Protein AF-0000000083525763 (afdb_homodimer)

Radius of gyration: 19.63 Å; Cα contacts (8 Å, |Δi|>4): 348; chains: 2; bounding box: 36×54×40 Å

InterPro domains:
  IPR002110 Ankyrin repeat [PF12796] (6-81)
  IPR002110 Ankyrin repeat [PR01415] (16-31)
  IPR002110 Ankyrin repeat [PR01415] (67-81)
  IPR002110 Ankyrin repeat [PS50088] (15-47)
  IPR002110 Ankyrin repeat [PS50088] (51-83)
  IPR002110 Ankyrin repeat [SM00248] (15-44)
  IPR002110 Ankyrin repeat [SM00248] (51-80)
  IPR036770 Ankyrin repeat-containing domain superfamily [G3DSA:1.25.40.20] (3-123)
  IPR036770 Ankyrin repeat-containing domain superfamily [SSF48403] (5-91)
  IPR052311 MMS22L-TONSL complex component [PTHR46358] (5-121)

Foldseek 3Di:
DPPLPPDPCPPPPQVQDDPLLVCLLVLVQVVNVVVVVVPDDQQDLGDPRSQRQGSLLNNLLNLNLSNNVVSVVSPYDQCDAGNVRDGSLNSNVVNCVVCVVPDDPVSVVSSVVSNVSSVVRNVVD/DPPLPPDPCPPPPQVQDDPLLVCLLVLVQVSNVVVVVVPDDQQDLGDPRSQRQGSLLNNLLNLNLSNNVVSVVSPYDQCDAGNVRDGSLNSNVVNCVVCVVPDDPVSVVSSVVSNVSSVVRNVVD

Organism: Scyliorhinus torazame (NCBI:txid75743)

Sequence (250 aa):
FPLCQGHPLNPRDYCGWTPLHEACNHGHLEIVRLLLDHQVNVNDPGGPHCEGITPLHDALTCGNFDVAELLIQKGASVAVRNAKGQTPLDSLYQWRENYFKHLDQDTRQQCKHVERLLKSSSNRGFPLCQGHPLNPRDYCGWTPLHEACNHGHLEIVRLLLDHQVNVNDPGGPHCEGITPLHDALTCGNFDVAELLIQKGASVAVRNAKGQT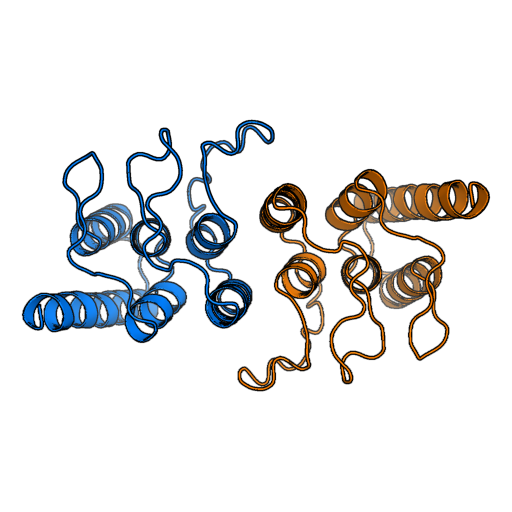PLDSLYQWRENYFKHLDQDTRQQCKHVERLLKSSSNRG

pLDDT: mean 86.63, std 19.21, range [26.61, 98.62]

Secondary structure (DSSP, 8-state):
----------TT---S--HHHHHHHTT-HHHHHHHHHTT--TT---SGGGTT--HHHHHHHTT-HHHHHHHHHTT--SS---TTS--HHHHHHHHHHHHGGG--HHHHHHHHHHHHHHHHHHTT-/----------TT---S--HHHHHHHHT-HHHHHHHHHTT--TT---SGGGTT--HHHHHHHTT-HHHHHHHHHTT--SS---TTS--HHHHHHHHHHHHGGG--HHHHHHHHHHHHHHHHHHTT-

Solvent-accessible surface area (backbone atoms only — not comparable to full-atom values): 13497 Å² total; per-residue (Å²): 126,86,75,50,79,63,67,83,69,55,80,85,58,60,48,34,65,45,45,57,37,51,25,23,39,71,46,36,51,68,42,40,52,43,42,54,75,68,69,54,71,61,64,42,29,47,29,91,73,39,50,40,42,24,26,52,34,32,4,26,54,46,64,20,56,71,38,35,51,50,41,48,74,72,63,36,71,49,71,54,55,24,73,86,66,43,28,35,60,52,29,36,50,53,38,45,68,74,41,58,92,73,58,50,69,68,57,50,51,49,51,50,51,52,51,50,52,44,58,56,53,49,65,71,103,127,85,75,49,79,63,68,82,69,57,78,84,59,59,48,34,66,45,45,59,35,52,26,24,42,70,45,38,50,69,44,41,52,43,44,55,74,65,69,54,72,61,64,42,28,48,28,92,72,38,50,39,44,26,28,51,34,33,4,27,54,46,64,20,55,70,39,34,51,51,41,48,75,73,63,37,70,48,69,54,55,24,72,86,65,44,29,35,61,50,30,36,50,54,37,45,68,75,42,58,92,72,56,49,70,68,57,49,51,49,50,51,52,52,51,50,53,45,57,57,54,47,65,71,104

Nearest PDB structures (foldseek):
  5ja4-assembly1_D-2  TM=8.765E-01  e=3.796E-10  Homo sapiens
  5ma8-assembly1_A  TM=9.520E-01  e=7.923E-06  synthetic construct
  5ma5-assembly1_A  TM=8.540E-01  e=2.186E-05  synthetic construct
  6z4s-assembly1_AAA  TM=8.184E-01  e=4.680E-05  Rattus norvegicus
  6by9-assembly1_A  TM=8.684E-01  e=1.358E-04  Homo sapiens

Structure (mmCIF, N/CA/C/O backbone):
data_AF-0000000083525763-model_v1
#
loop_
_entity.id
_entity.type
_entity.pdbx_description
1 polymer 'Uncharacterized protein'
#
loop_
_atom_site.group_PDB
_atom_site.id
_atom_site.type_symbol
_atom_site.label_atom_id
_atom_site.label_alt_id
_atom_site.label_comp_id
_atom_site.label_asym_id
_atom_site.label_entity_id
_atom_site.label_seq_id
_atom_site.pdbx_PDB_ins_code
_atom_site.Cartn_x
_atom_site.Cartn_y
_atom_site.Cartn_z
_atom_site.occupancy
_atom_site.B_iso_or_equiv
_atom_site.auth_seq_id
_atom_site.auth_comp_id
_atom_site.auth_asym_id
_atom_site.auth_atom_id
_atom_site.pdbx_PDB_model_num
ATOM 1 N N . PHE A 1 1 ? -17.078 5.246 2.148 1 26.61 1 PHE A N 1
ATOM 2 C CA . PHE A 1 1 ? -15.734 5.797 2.303 1 26.61 1 PHE A CA 1
ATOM 3 C C . PHE A 1 1 ? -15.461 6.863 1.25 1 26.61 1 PHE A C 1
ATOM 5 O O . PHE A 1 1 ? -15.75 6.664 0.067 1 26.61 1 PHE A O 1
ATOM 12 N N . PRO A 1 2 ? -15.594 8.133 1.593 1 32.16 2 PRO A N 1
ATOM 13 C CA . PRO A 1 2 ? -15.406 9.156 0.566 1 32.16 2 PRO A CA 1
ATOM 14 C C . PRO A 1 2 ? -14.125 8.945 -0.248 1 32.16 2 PRO A C 1
ATOM 16 O O . PRO A 1 2 ? -13.148 8.398 0.266 1 32.16 2 PRO A O 1
ATOM 19 N N . LEU A 1 3 ? -14.266 8.844 -1.574 1 32.47 3 LEU A N 1
ATOM 20 C CA . LEU A 1 3 ? -13.32 8.602 -2.658 1 32.47 3 LEU A CA 1
ATOM 21 C C . LEU A 1 3 ? -12.172 9.602 -2.615 1 32.47 3 LEU A C 1
ATOM 23 O O . LEU A 1 3 ? -12.398 10.812 -2.568 1 32.47 3 LEU A O 1
ATOM 27 N N . CYS A 1 4 ? -11.297 9.422 -1.729 1 41.38 4 CYS A N 1
ATOM 28 C CA . CYS A 1 4 ? -10.094 10.227 -1.927 1 41.38 4 CYS A CA 1
ATOM 29 C C . CYS A 1 4 ? -9.828 10.445 -3.41 1 41.38 4 CYS A C 1
ATOM 31 O O . CYS A 1 4 ? -9.961 9.523 -4.215 1 41.38 4 CYS A O 1
ATOM 33 N N . GLN A 1 5 ? -10.312 11.5 -3.936 1 37.75 5 GLN A N 1
ATOM 34 C CA . GLN A 1 5 ? -10.016 11.773 -5.34 1 37.75 5 GLN A CA 1
ATOM 35 C C . GLN A 1 5 ? -8.594 11.344 -5.691 1 37.75 5 GLN A C 1
ATOM 37 O O . GLN A 1 5 ? -7.625 11.875 -5.148 1 37.75 5 GLN A O 1
ATOM 42 N N . GLY A 1 6 ? -8.539 10.188 -5.922 1 36.75 6 GLY A N 1
ATOM 43 C CA . GLY A 1 6 ? -7.285 9.625 -6.398 1 36.75 6 GLY A CA 1
ATOM 44 C C . GLY A 1 6 ? -6.699 10.391 -7.57 1 36.75 6 GLY A C 1
ATOM 45 O O . GLY A 1 6 ? -7.422 11.078 -8.297 1 36.75 6 GLY A O 1
ATOM 46 N N . HIS A 1 7 ? -5.668 11.031 -7.355 1 39.22 7 HIS A N 1
ATOM 47 C CA . HIS A 1 7 ? -4.961 11.656 -8.469 1 39.22 7 HIS A CA 1
ATOM 48 C C . HIS A 1 7 ? -4.973 10.758 -9.703 1 39.22 7 HIS A C 1
ATOM 50 O O . HIS A 1 7 ? -4.949 9.531 -9.578 1 39.22 7 HIS A O 1
ATOM 56 N N . PRO A 1 8 ? -5.562 11.312 -10.742 1 38 8 PRO A N 1
ATOM 57 C CA . PRO A 1 8 ? -5.543 10.539 -11.984 1 38 8 PRO A CA 1
ATOM 58 C C . PRO A 1 8 ? -4.211 9.836 -12.219 1 38 8 PRO A C 1
ATOM 60 O O . PRO A 1 8 ? -3.15 10.461 -12.102 1 38 8 PRO A O 1
ATOM 63 N N . LEU A 1 9 ? -4.195 8.641 -11.734 1 39.97 9 LEU A N 1
ATOM 64 C CA . LEU A 1 9 ? -3.029 7.793 -11.977 1 39.97 9 LEU A CA 1
ATOM 65 C C . LEU A 1 9 ? -2.732 7.691 -13.469 1 39.97 9 LEU A C 1
ATOM 67 O O . LEU A 1 9 ? -3.451 7.012 -14.203 1 39.97 9 LEU A O 1
ATOM 71 N N . ASN A 1 10 ? -2.619 8.633 -14.164 1 38.38 10 ASN A N 1
ATOM 72 C CA . ASN A 1 10 ? -1.93 8.164 -15.359 1 38.38 10 ASN A CA 1
ATOM 73 C C . ASN A 1 10 ? -0.743 7.27 -15.016 1 38.38 10 ASN A C 1
ATOM 75 O O . ASN A 1 10 ? 0.176 7.695 -14.312 1 38.38 10 ASN A O 1
ATOM 79 N N . PRO A 1 11 ? -0.796 5.922 -15.062 1 41.66 11 PRO A N 1
ATOM 80 C CA . PRO A 1 11 ? 0.199 4.926 -14.656 1 41.66 11 PRO A CA 1
ATOM 81 C C 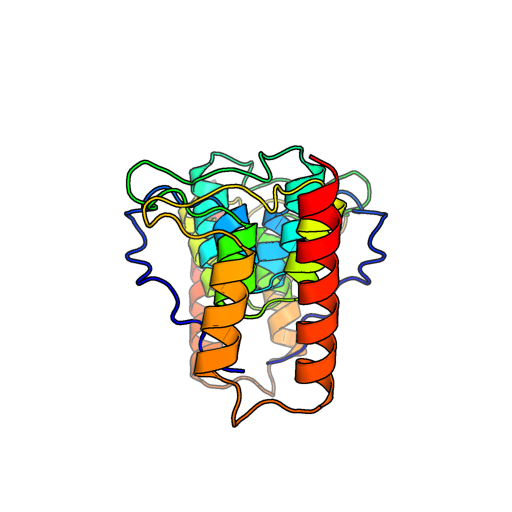. PRO A 1 11 ? 1.633 5.422 -14.828 1 41.66 11 PRO A C 1
ATOM 83 O O . PRO A 1 11 ? 2.51 5.082 -14.031 1 41.66 11 PRO A O 1
ATOM 86 N N . ARG A 1 12 ? 1.981 5.816 -16.031 1 43.97 12 ARG A N 1
ATOM 87 C CA . ARG A 1 12 ? 3.369 6.051 -16.406 1 43.97 12 ARG A CA 1
ATOM 88 C C . ARG A 1 12 ? 3.98 7.184 -15.594 1 43.97 12 ARG A C 1
ATOM 90 O O . ARG A 1 12 ? 5.199 7.246 -15.43 1 43.97 12 ARG A O 1
ATOM 97 N N . ASP A 1 13 ? 3.207 8.195 -15.453 1 48.34 13 ASP A N 1
ATOM 98 C CA . ASP A 1 13 ? 3.895 9.383 -14.961 1 48.34 13 ASP A CA 1
ATOM 99 C C . ASP A 1 13 ? 3.898 9.422 -13.438 1 48.34 13 ASP A C 1
ATOM 101 O O . ASP A 1 13 ? 2.889 9.766 -12.812 1 48.34 13 ASP A O 1
ATOM 105 N N . TYR A 1 14 ? 4.473 8.438 -12.922 1 53.94 14 TYR A N 1
ATOM 106 C CA . TYR A 1 14 ? 4.672 8.648 -11.492 1 53.94 14 TYR A CA 1
ATOM 107 C C . TYR A 1 14 ? 5.219 10.047 -11.227 1 53.94 14 TYR A C 1
ATOM 109 O O . TYR A 1 14 ? 6.266 10.422 -11.766 1 53.94 14 TYR A O 1
ATOM 117 N N . CYS A 1 15 ? 4.344 10.984 -11.414 1 60.94 15 CYS A N 1
ATOM 118 C CA . CYS A 1 15 ? 4.609 12.398 -11.195 1 60.94 15 CYS A CA 1
ATOM 119 C C . CYS A 1 15 ? 5.613 12.602 -10.062 1 60.94 15 CYS A C 1
ATOM 121 O O . CYS A 1 15 ? 5.77 13.719 -9.562 1 60.94 15 CYS A O 1
ATOM 123 N N . GLY A 1 16 ? 6.363 11.547 -9.734 1 80.19 16 GLY A N 1
ATOM 124 C CA . GLY A 1 16 ? 7.355 11.719 -8.688 1 80.19 16 GLY A CA 1
ATOM 125 C C . GLY A 1 16 ? 6.855 11.312 -7.312 1 80.19 16 GLY A C 1
ATOM 126 O O . GLY A 1 16 ? 7.496 11.594 -6.301 1 80.19 16 GLY A O 1
ATOM 127 N N . TRP A 1 17 ? 5.688 10.594 -7.32 1 87.56 17 TRP A N 1
ATOM 128 C CA . TRP A 1 17 ? 5.176 10.125 -6.039 1 87.56 17 TRP A CA 1
ATOM 129 C C . TRP A 1 17 ? 5.875 8.836 -5.609 1 87.56 17 TRP A C 1
ATOM 131 O O . TRP A 1 17 ? 6.168 7.973 -6.445 1 87.56 17 TRP A O 1
ATOM 141 N N . THR A 1 18 ? 6.078 8.742 -4.375 1 91.69 18 THR A N 1
ATOM 142 C CA . THR A 1 18 ? 6.703 7.555 -3.812 1 91.69 18 THR A CA 1
ATOM 143 C C . THR A 1 18 ? 5.648 6.57 -3.312 1 91.69 18 THR A C 1
ATOM 145 O O . THR A 1 18 ? 4.484 6.938 -3.145 1 91.69 18 THR A O 1
ATOM 148 N N . PRO A 1 19 ? 6.02 5.301 -3.082 1 92.62 19 PRO A N 1
ATOM 149 C CA . PRO A 1 19 ? 5.098 4.352 -2.457 1 92.62 19 PRO A CA 1
ATOM 150 C C . PRO A 1 19 ? 4.523 4.863 -1.138 1 92.62 19 PRO A C 1
ATOM 152 O O . PRO A 1 19 ? 3.348 4.641 -0.845 1 92.62 19 PRO A O 1
ATOM 155 N N . LEU A 1 20 ? 5.375 5.633 -0.424 1 94.81 20 LEU A N 1
ATOM 156 C CA . LEU A 1 20 ? 4.891 6.176 0.839 1 94.81 20 LEU A CA 1
ATOM 157 C C . LEU A 1 20 ? 3.768 7.18 0.604 1 94.81 20 LEU A C 1
ATOM 159 O O . LEU A 1 20 ? 2.742 7.145 1.288 1 94.81 20 LEU A O 1
ATOM 163 N N . HIS A 1 21 ? 3.953 8.031 -0.392 1 95.44 21 HIS A N 1
ATOM 164 C CA . HIS A 1 21 ? 2.893 8.977 -0.726 1 95.44 21 HIS A CA 1
ATOM 165 C C . HIS A 1 21 ? 1.59 8.25 -1.044 1 95.44 21 HIS A C 1
ATOM 167 O O . HIS A 1 21 ? 0.538 8.586 -0.493 1 95.44 21 HIS A O 1
ATOM 173 N N . GLU A 1 22 ? 1.651 7.277 -1.872 1 94.12 22 GLU A N 1
ATOM 174 C CA . GLU A 1 22 ? 0.467 6.539 -2.303 1 94.12 22 GLU A CA 1
ATOM 175 C C . GLU A 1 22 ? -0.185 5.809 -1.131 1 94.12 22 GLU A C 1
ATOM 177 O O . GLU A 1 22 ? -1.41 5.824 -0.988 1 94.12 22 GLU A O 1
ATOM 182 N N . ALA A 1 23 ? 0.585 5.16 -0.336 1 96.38 23 ALA A N 1
ATOM 183 C CA . ALA A 1 23 ? 0.064 4.445 0.828 1 96.38 23 ALA A CA 1
ATOM 184 C C . ALA A 1 23 ? -0.643 5.402 1.784 1 96.38 23 ALA A C 1
ATOM 186 O O . ALA A 1 23 ? -1.688 5.066 2.348 1 96.38 23 ALA A O 1
ATOM 187 N N . CYS A 1 24 ? -0.105 6.578 1.937 1 97.12 24 CYS A N 1
ATOM 188 C CA . CYS A 1 24 ? -0.706 7.578 2.812 1 97.12 24 CYS A CA 1
ATOM 189 C C . CYS A 1 24 ? -2.012 8.102 2.227 1 97.12 24 CYS A C 1
ATOM 191 O O . CYS A 1 24 ? -3.004 8.25 2.941 1 97.12 24 CYS A O 1
ATOM 193 N N . ASN A 1 25 ? -1.986 8.359 1.003 1 95.38 25 ASN A N 1
ATOM 194 C CA . ASN A 1 25 ? -3.148 8.898 0.302 1 95.38 25 ASN A CA 1
ATOM 195 C C . ASN A 1 25 ? -4.344 7.953 0.394 1 95.38 25 ASN A C 1
ATOM 197 O O . ASN A 1 25 ? -5.484 8.398 0.507 1 95.38 25 ASN A O 1
ATOM 201 N N . HIS A 1 26 ? -4.016 6.695 0.474 1 95.31 26 HIS A N 1
ATOM 202 C CA . HIS A 1 26 ? -5.094 5.715 0.443 1 95.31 26 HIS A CA 1
ATOM 203 C C . HIS A 1 26 ? -5.324 5.105 1.822 1 95.31 26 HIS A C 1
ATOM 205 O O . HIS A 1 26 ? -6.156 4.211 1.979 1 95.31 26 HIS A O 1
ATOM 211 N N . GLY A 1 27 ? -4.52 5.492 2.775 1 97 27 GLY A N 1
ATOM 212 C CA . GLY A 1 27 ? -4.754 5.078 4.148 1 97 27 GLY A CA 1
ATOM 213 C C . GLY A 1 27 ? -4.312 3.654 4.426 1 97 27 GLY A C 1
ATOM 214 O O . GLY A 1 27 ? -4.93 2.953 5.23 1 97 27 GLY A O 1
ATOM 215 N N . HIS A 1 28 ? -3.33 3.209 3.77 1 96.38 28 HIS A N 1
ATOM 216 C CA . HIS A 1 28 ? -2.824 1.858 3.99 1 96.38 28 HIS A CA 1
ATOM 217 C C . HIS A 1 28 ? -1.821 1.826 5.137 1 96.38 28 HIS A C 1
ATOM 219 O O . HIS A 1 28 ? -0.611 1.769 4.91 1 96.38 28 HIS A O 1
ATOM 225 N N . LEU A 1 29 ? -2.344 1.708 6.332 1 96.31 29 LEU A N 1
ATOM 226 C CA . LEU A 1 29 ? -1.575 1.925 7.551 1 96.31 29 LEU A CA 1
ATOM 227 C C . LEU A 1 29 ? -0.422 0.933 7.652 1 96.31 29 LEU A C 1
ATOM 229 O O . LEU A 1 29 ? 0.713 1.32 7.941 1 96.31 29 LEU A O 1
ATOM 233 N N . GLU A 1 30 ? -0.725 -0.254 7.359 1 93.56 30 GLU A N 1
ATOM 234 C CA . GLU A 1 30 ? 0.305 -1.275 7.531 1 93.56 30 GLU A CA 1
ATOM 235 C C . GLU A 1 30 ? 1.431 -1.099 6.516 1 93.56 30 GLU A C 1
ATOM 237 O O . GLU A 1 30 ? 2.6 -1.328 6.832 1 93.56 30 GLU A O 1
ATOM 242 N N . ILE A 1 31 ? 1.112 -0.733 5.32 1 94.62 31 ILE A N 1
ATOM 243 C CA . ILE A 1 31 ? 2.139 -0.484 4.312 1 94.62 31 ILE A CA 1
ATOM 244 C C . ILE A 1 31 ? 2.982 0.72 4.727 1 94.62 31 ILE A C 1
ATOM 246 O O . ILE A 1 31 ? 4.207 0.699 4.594 1 94.62 31 ILE A O 1
ATOM 250 N N . VAL A 1 32 ? 2.328 1.762 5.203 1 96.38 32 VAL A N 1
ATOM 251 C CA . VAL A 1 32 ? 3.043 2.938 5.688 1 96.38 32 VAL A CA 1
ATOM 252 C C . VAL A 1 32 ? 4.027 2.529 6.777 1 96.38 32 VAL A C 1
ATOM 254 O O . VAL A 1 32 ? 5.203 2.912 6.742 1 96.38 32 VAL A O 1
ATOM 257 N N . ARG A 1 33 ? 3.539 1.745 7.684 1 95.19 33 ARG A N 1
ATOM 258 C CA . ARG A 1 33 ? 4.383 1.282 8.781 1 95.19 33 ARG A CA 1
ATOM 259 C C . ARG A 1 33 ? 5.609 0.545 8.25 1 95.19 33 ARG A C 1
ATOM 261 O O . ARG A 1 33 ? 6.738 0.831 8.664 1 95.19 33 ARG A O 1
ATOM 268 N N . LEU A 1 34 ? 5.445 -0.306 7.332 1 91.75 34 LEU A N 1
ATOM 269 C CA . LEU A 1 34 ? 6.539 -1.105 6.793 1 91.75 34 LEU A CA 1
ATOM 270 C C . LEU A 1 34 ? 7.523 -0.229 6.023 1 91.75 34 LEU A C 1
ATOM 272 O O . LEU A 1 34 ? 8.734 -0.422 6.117 1 91.75 34 LEU A O 1
ATOM 276 N N . LEU A 1 35 ? 7.012 0.673 5.266 1 93.12 35 LEU A N 1
ATOM 277 C CA . LEU A 1 35 ? 7.883 1.576 4.52 1 93.12 35 LEU A CA 1
ATOM 278 C C . LEU A 1 35 ? 8.742 2.406 5.465 1 93.12 35 LEU A C 1
ATOM 280 O O . LEU A 1 35 ? 9.945 2.561 5.242 1 93.12 35 LEU A O 1
ATOM 284 N N . LEU A 1 36 ? 8.18 2.861 6.504 1 93 36 LEU A N 1
ATOM 285 C CA . LEU A 1 36 ? 8.906 3.697 7.449 1 93 36 LEU A CA 1
ATOM 286 C C . LEU A 1 36 ? 9.953 2.881 8.211 1 93 36 LEU A C 1
ATOM 288 O O . LEU A 1 36 ? 11 3.404 8.586 1 93 36 LEU A O 1
ATOM 292 N N . ASP A 1 37 ? 9.648 1.644 8.406 1 88.31 37 ASP A N 1
ATOM 293 C CA . ASP A 1 37 ? 10.602 0.757 9.055 1 88.31 37 ASP A CA 1
ATOM 294 C C . ASP A 1 37 ? 11.82 0.516 8.164 1 88.31 37 ASP A C 1
ATOM 296 O O . ASP A 1 37 ? 12.875 0.088 8.648 1 88.31 37 ASP A O 1
ATOM 300 N N . HIS A 1 38 ? 11.719 0.814 6.91 1 84.06 38 HIS A N 1
ATOM 301 C CA . HIS A 1 38 ? 12.828 0.651 5.98 1 84.06 38 HIS A CA 1
ATOM 302 C C . HIS A 1 38 ? 13.555 1.973 5.75 1 84.06 38 HIS A C 1
ATOM 304 O O . HIS A 1 38 ? 14.297 2.117 4.773 1 84.06 38 HIS A O 1
ATOM 310 N N . GLN A 1 39 ? 13.43 2.904 6.445 1 81.56 39 GLN A N 1
ATOM 311 C CA . GLN A 1 39 ? 14.148 4.168 6.555 1 81.56 39 GLN A CA 1
ATOM 312 C C . GLN A 1 39 ? 13.969 5.016 5.297 1 81.56 39 GLN A C 1
ATOM 314 O O . GLN A 1 39 ? 14.938 5.543 4.754 1 81.56 39 GLN A O 1
ATOM 319 N N . VAL A 1 40 ? 12.742 5.105 4.871 1 88.31 40 VAL A N 1
ATOM 320 C CA . VAL A 1 40 ? 12.445 6.047 3.795 1 88.31 40 VAL A CA 1
ATOM 321 C C . VAL A 1 40 ? 12.266 7.449 4.371 1 88.31 40 VAL A C 1
ATOM 323 O O . VAL A 1 40 ? 12.047 7.613 5.574 1 88.31 40 VAL A O 1
ATOM 326 N N . ASN A 1 41 ? 12.414 8.492 3.496 1 92.5 41 ASN A N 1
ATOM 327 C CA . ASN A 1 41 ? 12.234 9.883 3.91 1 92.5 41 ASN A CA 1
ATOM 328 C C . ASN A 1 41 ? 10.766 10.195 4.188 1 92.5 41 ASN A C 1
ATOM 330 O O . ASN A 1 41 ? 9.961 10.312 3.262 1 92.5 41 ASN A O 1
ATOM 334 N N . VAL A 1 42 ? 10.453 10.383 5.449 1 96.69 42 VAL A N 1
ATOM 335 C CA . VAL A 1 42 ? 9.078 10.602 5.895 1 96.69 42 VAL A CA 1
ATOM 336 C C . VAL A 1 42 ? 8.586 11.961 5.41 1 96.69 42 VAL A C 1
ATOM 338 O O . VAL A 1 42 ? 7.383 12.195 5.301 1 96.69 42 VAL A O 1
ATOM 341 N N . ASN A 1 43 ? 9.5 12.906 5.074 1 96.62 43 ASN A N 1
ATOM 342 C CA . ASN A 1 43 ? 9.141 14.258 4.66 1 96.62 43 ASN A CA 1
ATOM 343 C C . ASN A 1 43 ? 9.383 14.469 3.168 1 96.62 43 ASN A C 1
ATOM 345 O O . ASN A 1 43 ? 9.531 15.602 2.715 1 96.62 43 ASN A O 1
ATOM 349 N N . ASP A 1 44 ? 9.453 13.359 2.412 1 94.19 44 ASP A N 1
ATOM 350 C CA . ASP A 1 44 ? 9.711 13.461 0.979 1 94.19 44 ASP A CA 1
ATOM 351 C C . ASP A 1 44 ? 8.68 14.359 0.298 1 94.19 44 ASP A C 1
ATOM 353 O O . ASP A 1 44 ? 7.473 14.117 0.389 1 94.19 44 ASP A O 1
ATOM 357 N N . PRO A 1 45 ? 9.094 15.391 -0.383 1 93.31 45 PRO A N 1
ATOM 358 C CA . PRO A 1 45 ? 8.141 16.297 -1.021 1 93.31 45 PRO A CA 1
ATOM 359 C C . PRO A 1 45 ? 7.695 15.812 -2.4 1 93.31 45 PRO A C 1
ATOM 361 O O . PRO A 1 45 ? 6.965 16.516 -3.098 1 93.31 45 PRO A O 1
ATOM 364 N N . GLY A 1 46 ? 8.102 14.57 -2.717 1 88.12 46 GLY A N 1
ATOM 365 C CA . GLY A 1 46 ? 7.809 14.07 -4.051 1 88.12 46 GLY A CA 1
ATOM 366 C C . GLY A 1 46 ? 8.727 14.633 -5.117 1 88.12 46 GLY A C 1
ATOM 367 O O . GLY A 1 46 ? 9.75 15.25 -4.801 1 88.12 46 GLY A O 1
ATOM 368 N N . GLY A 1 47 ? 8.523 14.289 -6.336 1 84.5 47 GLY A N 1
ATOM 369 C CA . GLY A 1 47 ? 9.305 14.797 -7.457 1 84.5 47 GLY A CA 1
ATOM 370 C C . GLY A 1 47 ? 8.906 16.203 -7.871 1 84.5 47 GLY A C 1
ATOM 371 O O . GLY A 1 47 ? 8.07 16.828 -7.227 1 84.5 47 GLY A O 1
ATOM 372 N N . PRO A 1 48 ? 9.516 16.672 -8.844 1 80.81 48 PRO A N 1
ATOM 373 C CA . PRO A 1 48 ? 9.32 18.062 -9.273 1 80.81 48 PRO A CA 1
ATOM 374 C C . PRO A 1 48 ? 7.867 18.375 -9.609 1 80.81 48 PRO A C 1
ATOM 376 O O . PRO A 1 48 ? 7.418 19.516 -9.414 1 80.81 48 PRO A O 1
ATOM 379 N N . HIS A 1 49 ? 7.152 17.438 -9.922 1 83.44 49 HIS A N 1
ATOM 380 C CA . HIS A 1 49 ? 5.793 17.734 -10.359 1 83.44 49 HIS A CA 1
ATOM 381 C C . HIS A 1 49 ? 4.773 17.344 -9.289 1 83.44 49 HIS A C 1
ATOM 383 O O . HIS A 1 49 ? 3.566 17.359 -9.547 1 83.44 49 HIS A O 1
ATOM 389 N N . CYS A 1 50 ? 5.25 17.188 -8.078 1 87.5 50 CYS A N 1
ATOM 390 C CA . CYS A 1 50 ? 4.336 16.75 -7.031 1 87.5 50 CYS A CA 1
ATOM 391 C C . CYS A 1 50 ? 4.031 17.891 -6.066 1 87.5 50 CYS A C 1
ATOM 393 O O . CYS A 1 50 ? 3.498 17.656 -4.977 1 87.5 50 CYS A O 1
ATOM 395 N N . GLU A 1 51 ? 4.465 19.156 -6.32 1 91.69 51 GLU A N 1
ATOM 396 C CA . GLU A 1 51 ? 4.078 20.391 -5.648 1 91.69 51 GLU A CA 1
ATOM 397 C C . GLU A 1 51 ? 4.566 20.406 -4.199 1 91.69 51 GLU A C 1
ATOM 399 O O . GLU A 1 51 ? 3.939 21.016 -3.336 1 91.69 51 GLU A O 1
ATOM 404 N N . GLY A 1 52 ? 5.566 19.609 -3.865 1 94 52 GLY A N 1
ATOM 405 C CA . GLY A 1 52 ? 6.129 19.656 -2.523 1 94 52 GLY A CA 1
ATOM 406 C C . GLY A 1 52 ? 5.23 19 -1.484 1 94 52 GLY A C 1
ATOM 407 O O . GLY A 1 52 ? 5.371 19.266 -0.288 1 94 52 GLY A O 1
ATOM 408 N N . ILE A 1 53 ? 4.301 18.188 -1.938 1 95.81 53 ILE A N 1
ATOM 409 C CA . ILE A 1 53 ? 3.371 17.5 -1.049 1 95.81 53 ILE A CA 1
ATOM 410 C C . ILE A 1 53 ? 4.09 16.359 -0.338 1 95.81 53 ILE A C 1
ATOM 412 O O . ILE A 1 53 ? 4.688 15.484 -0.985 1 95.81 53 ILE A O 1
ATOM 416 N N . THR A 1 54 ? 4.016 16.422 0.967 1 97.38 54 THR A N 1
ATOM 417 C CA . THR A 1 54 ? 4.637 15.352 1.738 1 97.38 54 THR A CA 1
ATOM 418 C C . THR A 1 54 ? 3.625 14.25 2.045 1 97.38 54 THR A C 1
ATOM 420 O O . THR A 1 54 ? 2.42 14.438 1.856 1 97.38 54 THR A O 1
ATOM 423 N N . PRO A 1 55 ? 4.082 13.102 2.572 1 97.62 55 PRO A N 1
ATOM 424 C CA . PRO A 1 55 ? 3.168 12.039 2.982 1 97.62 55 PRO A CA 1
ATOM 425 C C . PRO A 1 55 ? 2.146 12.5 4.016 1 97.62 55 PRO A C 1
ATOM 427 O O . PRO A 1 55 ? 0.976 12.117 3.951 1 97.62 55 PRO A O 1
ATOM 430 N N . LEU A 1 56 ? 2.547 13.367 4.891 1 98.5 56 LEU A N 1
ATOM 431 C CA . LEU A 1 56 ? 1.613 13.867 5.895 1 98.5 56 LEU A CA 1
ATOM 432 C C . LEU A 1 56 ? 0.534 14.734 5.25 1 98.5 56 LEU A C 1
ATOM 434 O O . LEU A 1 56 ? -0.646 14.609 5.586 1 98.5 56 LEU A O 1
ATOM 438 N N . HIS A 1 57 ? 0.961 15.57 4.301 1 98.44 57 HIS A N 1
ATOM 439 C CA . HIS A 1 57 ? -0.047 16.297 3.533 1 98.44 57 HIS A CA 1
ATOM 440 C C . HIS A 1 57 ? -1.06 15.336 2.916 1 98.44 57 HIS A C 1
ATOM 442 O O . HIS A 1 57 ? -2.27 15.539 3.035 1 98.44 57 HIS A O 1
ATOM 448 N N . ASP A 1 58 ? -0.526 14.297 2.293 1 96.62 58 ASP A N 1
ATOM 449 C CA . ASP A 1 58 ? -1.363 13.336 1.579 1 96.62 58 ASP A CA 1
ATOM 450 C C . ASP A 1 58 ? -2.338 12.648 2.529 1 96.62 58 ASP A C 1
ATOM 452 O O . ASP A 1 58 ? -3.523 12.508 2.219 1 96.62 58 ASP A O 1
ATOM 456 N N . ALA A 1 59 ? -1.887 12.18 3.617 1 98.25 59 ALA A N 1
ATOM 457 C CA . ALA A 1 59 ? -2.74 11.492 4.582 1 98.25 59 ALA A CA 1
ATOM 458 C C . ALA A 1 59 ? -3.893 12.383 5.031 1 98.25 59 ALA A C 1
ATOM 460 O O . ALA A 1 59 ? -5.043 11.945 5.074 1 98.25 59 ALA A O 1
ATOM 461 N N . LEU A 1 60 ? -3.611 13.617 5.273 1 98.19 60 LEU A N 1
ATOM 462 C CA . LEU A 1 60 ? -4.602 14.531 5.832 1 98.19 60 LEU A CA 1
ATOM 463 C C . LEU A 1 60 ? -5.59 14.984 4.758 1 98.19 60 LEU A C 1
ATOM 465 O O . LEU A 1 60 ? -6.773 15.172 5.039 1 98.19 60 LEU A O 1
ATOM 469 N N . THR A 1 61 ? -5.047 15.125 3.59 1 96.62 61 THR A N 1
ATOM 470 C CA . THR A 1 61 ? -5.91 15.516 2.48 1 96.62 61 THR A CA 1
ATOM 471 C C . THR A 1 61 ? -7.004 14.477 2.25 1 96.62 61 THR A C 1
ATOM 473 O O . THR A 1 61 ? -8.094 14.812 1.781 1 96.62 61 THR A O 1
ATOM 476 N N . CYS A 1 62 ? -6.738 13.312 2.689 1 95.81 62 CYS A N 1
ATOM 477 C CA . CYS A 1 62 ? -7.703 12.242 2.449 1 95.81 62 CYS A CA 1
ATOM 478 C C . CYS A 1 62 ? -8.352 11.789 3.75 1 95.81 62 CYS A C 1
ATOM 480 O O . CYS A 1 62 ? -9.109 10.82 3.768 1 95.81 62 CYS A O 1
ATOM 482 N N . GLY A 1 63 ? -7.961 12.43 4.816 1 96.69 63 GLY A N 1
ATOM 483 C CA . GLY A 1 63 ? -8.602 12.133 6.086 1 96.69 63 GLY A CA 1
ATOM 484 C C . GLY A 1 63 ? -8.141 10.82 6.695 1 96.69 63 GLY A C 1
ATOM 485 O O . GLY A 1 63 ? -8.898 10.156 7.406 1 96.69 63 GLY A O 1
ATOM 486 N N . ASN A 1 64 ? -7.008 10.383 6.363 1 97.81 64 ASN A N 1
ATOM 487 C CA . ASN A 1 64 ? -6.445 9.172 6.953 1 97.81 64 ASN A CA 1
ATOM 488 C C . ASN A 1 64 ? -5.719 9.469 8.258 1 97.81 64 ASN A C 1
ATOM 490 O O . ASN A 1 64 ? -4.488 9.516 8.297 1 97.81 64 ASN A O 1
ATOM 494 N N . PHE A 1 65 ? -6.461 9.508 9.289 1 98.12 65 PHE A N 1
ATOM 495 C CA . PHE A 1 65 ? -5.98 10.047 10.555 1 98.12 65 PHE A CA 1
ATOM 496 C C . PHE A 1 65 ? -5.047 9.062 11.242 1 98.12 65 PHE A C 1
ATOM 498 O O . PHE A 1 65 ? -4.074 9.461 11.891 1 98.12 65 PHE A O 1
ATOM 505 N N . ASP A 1 66 ? -5.395 7.828 11.094 1 97.75 66 ASP A N 1
ATOM 506 C CA . ASP A 1 66 ? -4.496 6.84 11.68 1 97.75 66 ASP A CA 1
ATOM 507 C C . ASP A 1 66 ? -3.113 6.906 11.039 1 97.75 66 ASP A C 1
ATOM 509 O O . ASP A 1 66 ? -2.096 6.793 11.727 1 97.75 66 ASP A O 1
ATOM 513 N N . VAL A 1 67 ? -3.102 7.094 9.812 1 98.5 67 VAL A N 1
ATOM 514 C CA . VAL A 1 67 ? -1.844 7.23 9.086 1 98.5 67 VAL A CA 1
ATOM 515 C C . VAL A 1 67 ? -1.137 8.516 9.516 1 98.5 67 VAL A C 1
ATOM 517 O O . VAL A 1 67 ? 0.071 8.508 9.766 1 98.5 67 VAL A O 1
ATOM 520 N N . ALA A 1 68 ? -1.89 9.555 9.594 1 98.62 68 ALA A N 1
ATOM 521 C CA . ALA A 1 68 ? -1.318 10.828 10.016 1 98.62 68 ALA A CA 1
ATOM 522 C C . ALA A 1 68 ? -0.673 10.719 11.391 1 98.62 68 ALA A C 1
ATOM 524 O O . ALA A 1 68 ? 0.44 11.203 11.602 1 98.62 68 ALA A O 1
ATOM 525 N N . GLU A 1 69 ? -1.316 10.102 12.266 1 98.19 69 GLU A N 1
ATOM 526 C CA . GLU A 1 69 ? -0.784 9.922 13.609 1 98.19 69 GLU A CA 1
ATOM 527 C C . GLU A 1 69 ? 0.527 9.141 13.586 1 98.19 69 GLU A C 1
ATOM 529 O O . GLU A 1 69 ? 1.496 9.516 14.242 1 98.19 69 GLU A O 1
ATOM 534 N N . LEU A 1 70 ? 0.525 8.125 12.859 1 97.56 70 LEU A N 1
ATOM 535 C CA . LEU A 1 70 ? 1.739 7.328 12.734 1 97.56 70 LEU A CA 1
ATOM 536 C C . LEU A 1 70 ? 2.883 8.164 12.172 1 97.56 70 LEU A C 1
ATOM 538 O O . LEU A 1 70 ? 4.008 8.102 12.672 1 97.56 70 LEU A O 1
ATOM 542 N N . LEU A 1 71 ? 2.613 8.906 11.109 1 98.19 71 LEU A N 1
ATOM 543 C CA . LEU A 1 71 ? 3.633 9.75 10.492 1 98.19 71 LEU A CA 1
ATOM 544 C C . LEU A 1 71 ? 4.211 10.734 11.5 1 98.19 71 LEU A C 1
ATOM 546 O O . LEU A 1 71 ? 5.43 10.914 11.578 1 98.19 71 LEU A O 1
ATOM 550 N N . ILE A 1 72 ? 3.396 11.344 12.297 1 97.56 72 ILE A N 1
ATOM 551 C CA . ILE A 1 72 ? 3.842 12.297 13.305 1 97.56 72 ILE A CA 1
ATOM 552 C C . ILE A 1 72 ? 4.715 11.586 14.344 1 97.56 72 ILE A C 1
ATOM 554 O O . ILE A 1 72 ? 5.785 12.086 14.703 1 97.56 72 ILE A O 1
ATOM 558 N N . GLN A 1 73 ? 4.281 10.461 14.742 1 96 73 GLN A N 1
ATOM 559 C CA . GLN A 1 73 ? 5.047 9.664 15.695 1 96 73 GLN A CA 1
ATOM 560 C C . GLN A 1 73 ? 6.418 9.305 15.141 1 96 73 GLN A C 1
ATOM 562 O O . GLN A 1 73 ? 7.395 9.211 15.891 1 96 73 GLN A O 1
ATOM 567 N N . LYS A 1 74 ? 6.461 9.188 13.867 1 95.94 74 LYS A N 1
ATOM 568 C CA . LYS A 1 74 ? 7.699 8.758 13.227 1 95.94 74 LYS A CA 1
ATOM 569 C C . LYS A 1 74 ? 8.539 9.953 12.789 1 95.94 74 LYS A C 1
ATOM 571 O O . LYS A 1 74 ? 9.516 9.805 12.055 1 95.94 74 LYS A O 1
ATOM 576 N N . GLY A 1 75 ? 8.102 11.18 13.109 1 95.5 75 GLY A N 1
ATOM 577 C CA . GLY A 1 75 ? 8.945 12.352 12.969 1 95.5 75 GLY A CA 1
ATOM 578 C C . GLY A 1 75 ? 8.586 13.211 11.766 1 95.5 75 GLY A C 1
ATOM 579 O O . GLY A 1 75 ? 9.383 14.047 11.336 1 95.5 75 GLY A O 1
ATOM 580 N N . ALA A 1 76 ? 7.441 13 11.234 1 97.62 76 ALA A N 1
ATOM 581 C CA . ALA A 1 76 ? 7.02 13.859 10.141 1 97.62 76 ALA A CA 1
ATOM 582 C C . ALA A 1 76 ? 6.945 15.32 10.586 1 97.62 76 ALA A C 1
ATOM 584 O O . ALA A 1 76 ? 6.48 15.617 11.688 1 97.62 76 ALA A O 1
ATOM 585 N N . SER A 1 77 ? 7.371 16.266 9.734 1 97.62 77 SER A N 1
ATOM 586 C CA . SER A 1 77 ? 7.301 17.688 10.023 1 97.62 77 SER A CA 1
ATOM 587 C C . SER A 1 77 ? 5.879 18.219 9.859 1 97.62 77 SER A C 1
ATOM 589 O O . SER A 1 77 ? 5.238 17.969 8.836 1 97.62 77 SER A O 1
ATOM 591 N N . VAL A 1 78 ? 5.477 18.922 10.836 1 97.88 78 VAL A N 1
ATOM 592 C CA . VAL A 1 78 ? 4.129 19.484 10.797 1 97.88 78 VAL A CA 1
ATOM 593 C C . VAL A 1 78 ? 4.176 20.922 10.273 1 97.88 78 VAL A C 1
ATOM 595 O O . VAL A 1 78 ? 3.135 21.531 10.023 1 97.88 78 VAL A O 1
ATOM 598 N N . ALA A 1 79 ? 5.402 21.391 10.023 1 96.88 79 ALA A N 1
ATOM 599 C CA . ALA A 1 79 ? 5.559 22.812 9.703 1 96.88 79 ALA A CA 1
ATOM 600 C C . ALA A 1 79 ? 5.902 23 8.234 1 96.88 79 ALA A C 1
ATOM 602 O O . ALA A 1 79 ? 5.887 24.141 7.73 1 96.88 79 ALA A O 1
ATOM 603 N N . VAL A 1 80 ? 6.258 21.922 7.566 1 96.69 80 VAL A N 1
ATOM 604 C CA . VAL A 1 80 ? 6.648 22.016 6.16 1 96.69 80 VAL A CA 1
ATOM 605 C C . VAL A 1 80 ? 5.496 22.578 5.336 1 96.69 80 VAL A C 1
ATOM 607 O O . VAL A 1 80 ? 4.332 22.281 5.594 1 96.69 80 VAL A O 1
ATOM 610 N N . ARG A 1 81 ? 5.879 23.359 4.316 1 97.25 81 ARG A N 1
ATOM 611 C CA . ARG A 1 81 ? 4.883 23.922 3.418 1 97.25 81 ARG A CA 1
ATOM 612 C C . ARG A 1 81 ? 5.039 23.375 2.006 1 97.25 81 ARG A C 1
ATOM 614 O O . ARG A 1 81 ? 6.156 23.203 1.521 1 97.25 81 ARG A O 1
ATOM 621 N N . ASN A 1 82 ? 3.881 23.094 1.431 1 96.56 82 ASN A N 1
ATOM 622 C CA . ASN A 1 82 ? 3.932 22.703 0.026 1 96.56 82 ASN A CA 1
ATOM 623 C C . ASN A 1 82 ? 4.074 23.922 -0.89 1 96.56 82 ASN A C 1
ATOM 625 O O . ASN A 1 82 ? 4.301 25.031 -0.418 1 96.56 82 ASN A O 1
ATOM 629 N N . ALA A 1 83 ? 4.066 23.672 -2.16 1 95.12 83 ALA A N 1
ATOM 630 C CA . ALA A 1 83 ? 4.312 24.734 -3.145 1 95.12 83 ALA A CA 1
ATOM 631 C C . ALA A 1 83 ? 3.248 25.812 -3.059 1 95.12 83 ALA A C 1
ATOM 633 O O . ALA A 1 83 ? 3.48 26.953 -3.479 1 95.12 83 ALA A O 1
ATOM 634 N N . LYS A 1 84 ? 2.146 25.469 -2.533 1 96.12 84 LYS A N 1
ATOM 635 C CA . LYS A 1 84 ? 1.064 26.438 -2.387 1 96.12 84 LYS A CA 1
ATOM 636 C C . LYS A 1 84 ? 1.162 27.188 -1.055 1 96.12 84 LYS A C 1
ATOM 638 O O . LYS A 1 84 ? 0.298 28 -0.724 1 96.12 84 LYS A O 1
ATOM 643 N N . GLY A 1 85 ? 2.113 26.844 -0.246 1 97.44 85 GLY A N 1
ATOM 644 C CA . GLY A 1 85 ? 2.301 27.484 1.043 1 97.44 85 GLY A CA 1
ATOM 645 C C . GLY A 1 85 ? 1.471 26.859 2.148 1 97.44 85 GLY A C 1
ATOM 646 O O . GLY A 1 85 ? 1.336 27.438 3.23 1 97.44 85 GLY A O 1
ATOM 647 N N . GLN A 1 86 ? 1 25.641 1.887 1 97.81 86 GLN A N 1
ATOM 648 C CA . GLN A 1 86 ? 0.107 25 2.852 1 97.81 86 GLN A CA 1
ATOM 649 C C . GLN A 1 86 ? 0.87 24.031 3.754 1 97.81 86 GLN A C 1
ATOM 651 O O . GLN A 1 86 ? 1.661 23.219 3.273 1 97.81 86 GLN A O 1
ATOM 656 N N . THR A 1 87 ? 0.527 24.141 5.051 1 98 87 THR A N 1
ATOM 657 C CA . THR A 1 87 ? 1.049 23.172 6.02 1 98 87 THR A CA 1
ATOM 658 C C . THR A 1 87 ? 0.135 21.953 6.117 1 98 87 THR A C 1
ATOM 660 O O . THR A 1 87 ? -0.985 21.969 5.605 1 98 87 THR A O 1
ATOM 663 N N . PRO A 1 88 ? 0.587 20.891 6.824 1 98.38 88 PRO A N 1
ATOM 664 C CA . PRO A 1 88 ? -0.315 19.766 7.082 1 98.38 88 PRO A CA 1
ATOM 665 C C . PRO A 1 88 ? -1.58 20.188 7.832 1 98.38 88 PRO A C 1
ATOM 667 O O . PRO A 1 88 ? -2.668 19.688 7.535 1 98.38 88 PRO A O 1
ATOM 670 N N . LEU A 1 89 ? -1.442 21.141 8.695 1 98.12 89 LEU A N 1
ATOM 671 C CA . LEU A 1 89 ? -2.613 21.641 9.406 1 98.12 89 LEU A CA 1
ATOM 672 C C . LEU A 1 89 ? -3.605 22.281 8.438 1 98.12 89 LEU A C 1
ATOM 674 O O . LEU A 1 89 ? -4.816 22.094 8.57 1 98.12 89 LEU A O 1
ATOM 678 N N . ASP A 1 90 ? -3.035 23 7.504 1 98.06 90 ASP A N 1
ATOM 679 C CA . ASP A 1 90 ? -3.906 23.578 6.488 1 98.06 90 ASP A CA 1
ATOM 680 C C . ASP A 1 90 ? -4.641 22.5 5.707 1 98.06 90 ASP A C 1
ATOM 682 O O . ASP A 1 90 ? -5.824 22.656 5.395 1 98.06 90 ASP A O 1
ATOM 686 N N . SER A 1 91 ? -3.938 21.422 5.348 1 97.75 91 SER A N 1
ATOM 687 C CA . SER A 1 91 ? -4.566 20.297 4.652 1 97.75 91 SER A CA 1
ATOM 688 C C . SER A 1 91 ? -5.691 19.688 5.48 1 97.75 91 SER A C 1
ATOM 690 O O . SER A 1 91 ? -6.746 19.344 4.949 1 97.75 91 SER A O 1
ATOM 692 N N . LEU A 1 92 ? -5.504 19.547 6.715 1 97.88 92 LEU A N 1
ATOM 693 C CA . LEU A 1 92 ? -6.535 19.031 7.602 1 97.88 92 LEU A CA 1
ATOM 694 C C . LEU A 1 92 ? -7.77 19.922 7.594 1 97.88 92 LEU A C 1
ATOM 696 O O . LEU A 1 92 ? -8.898 19.438 7.5 1 97.88 92 LEU A O 1
ATOM 700 N N . TYR A 1 93 ? -7.574 21.156 7.691 1 97.31 93 TYR A N 1
ATOM 701 C CA . TYR A 1 93 ? -8.695 22.094 7.738 1 97.31 93 TYR A CA 1
ATOM 702 C C . TYR A 1 93 ? -9.477 22.078 6.434 1 97.31 93 TYR A C 1
ATOM 704 O O . TYR A 1 93 ? -10.711 22.141 6.441 1 97.31 93 TYR A O 1
ATOM 712 N N . GLN A 1 94 ? -8.719 22.047 5.391 1 96.62 94 GLN A N 1
ATOM 713 C CA . GLN A 1 94 ? -9.398 21.938 4.105 1 96.62 94 GLN A CA 1
ATOM 714 C C . GLN A 1 94 ? -10.266 20.688 4.043 1 96.62 94 GLN A C 1
ATOM 716 O O . GLN A 1 94 ? -11.398 20.734 3.566 1 96.62 94 GLN A O 1
ATOM 721 N N . TRP A 1 95 ? -9.727 19.547 4.434 1 96.69 95 TRP A N 1
ATOM 722 C CA . TRP A 1 95 ? -10.492 18.297 4.48 1 96.69 95 TRP A CA 1
ATOM 723 C C . TRP A 1 95 ? -11.742 18.453 5.34 1 96.69 95 TRP A C 1
ATOM 725 O O . TRP A 1 95 ? -12.836 18.062 4.938 1 96.69 95 TRP A O 1
ATOM 735 N N . ARG A 1 96 ? -11.57 19 6.547 1 95 96 ARG A N 1
ATOM 736 C CA . ARG A 1 96 ? -12.688 19.188 7.469 1 95 96 ARG A CA 1
ATOM 737 C C . ARG A 1 96 ? -13.773 20.062 6.844 1 95 96 ARG A C 1
ATOM 739 O O . ARG A 1 96 ? -14.961 19.766 6.992 1 95 96 ARG A O 1
ATOM 746 N N . GLU A 1 97 ? -13.398 21.062 6.168 1 94.44 97 GLU A N 1
ATOM 747 C CA . GLU A 1 97 ? -14.352 21.969 5.527 1 94.44 97 GLU A CA 1
ATOM 748 C C . GLU A 1 97 ? -15.141 21.25 4.441 1 94.44 97 GLU A C 1
ATOM 750 O O . GLU A 1 97 ? -16.344 21.5 4.27 1 94.44 97 GLU A O 1
ATOM 755 N N . ASN A 1 98 ? -14.516 20.406 3.789 1 93.81 98 ASN A N 1
ATOM 756 C CA . ASN A 1 98 ? -15.141 19.703 2.676 1 93.81 98 ASN A CA 1
ATOM 757 C C . ASN A 1 98 ? -16.109 18.641 3.164 1 93.81 98 ASN A C 1
ATOM 759 O O . ASN A 1 98 ? -17.109 18.344 2.502 1 93.81 98 ASN A O 1
ATOM 763 N N . TYR A 1 99 ? -15.891 18.141 4.445 1 90.25 99 TYR A N 1
ATOM 764 C CA . TYR A 1 99 ? -16.656 16.969 4.848 1 90.25 99 TYR A CA 1
ATOM 765 C C . TYR A 1 99 ? -17.391 17.219 6.156 1 90.25 99 TYR A C 1
ATOM 767 O O . TYR A 1 99 ? -18.062 16.328 6.684 1 90.25 99 TYR A O 1
ATOM 775 N N . PHE A 1 100 ? -17.344 18.328 6.691 1 79.94 100 PHE A N 1
ATOM 776 C CA . PHE A 1 100 ? -17.828 18.688 8.016 1 79.94 100 PHE A CA 1
ATOM 777 C C . PHE A 1 100 ? -19.266 18.219 8.203 1 79.94 100 PHE A C 1
ATOM 779 O O . PHE A 1 100 ? -19.625 17.719 9.266 1 79.94 100 PHE A O 1
ATOM 786 N N . LYS A 1 101 ? -20.141 18.344 7.246 1 85.12 101 LYS A N 1
ATOM 787 C CA . LYS A 1 101 ? -21.578 18.062 7.395 1 85.12 101 LYS A CA 1
ATOM 788 C C . LYS A 1 101 ? -21.828 16.562 7.398 1 85.12 101 LYS A C 1
ATOM 790 O O . LYS A 1 101 ? -22.891 16.109 7.848 1 85.12 101 LYS A O 1
ATOM 795 N N . HIS A 1 102 ? -20.891 15.812 7.152 1 88.62 102 HIS A N 1
ATOM 796 C CA . HIS A 1 102 ? -21.156 14.398 6.926 1 88.62 102 HIS A CA 1
ATOM 797 C C . HIS A 1 102 ? -20.328 13.523 7.875 1 88.62 102 HIS A C 1
ATOM 799 O O . HIS A 1 102 ? -20.328 12.297 7.75 1 88.62 102 HIS A O 1
ATOM 805 N N . LEU A 1 103 ? -19.766 14.148 8.828 1 88.19 103 LEU A N 1
ATOM 806 C CA . LEU A 1 103 ? -18.844 13.375 9.664 1 88.19 103 LEU A CA 1
ATOM 807 C C . LEU A 1 103 ? -19.594 12.734 10.828 1 88.19 103 LEU A C 1
ATOM 809 O O . LEU A 1 103 ? -20.438 13.367 11.461 1 88.19 103 LEU A O 1
ATOM 813 N N . ASP A 1 104 ? -19.312 11.539 11.039 1 92.75 104 ASP A N 1
ATOM 814 C CA . ASP A 1 104 ? -19.828 10.891 12.25 1 92.75 104 ASP A CA 1
ATOM 815 C C . ASP A 1 104 ? -19 11.289 13.469 1 92.75 104 ASP A C 1
ATOM 817 O O . ASP A 1 104 ? -17.953 11.922 13.344 1 92.75 104 ASP A O 1
ATOM 821 N N . GLN A 1 105 ? -19.484 10.922 14.531 1 93.31 105 GLN A N 1
ATOM 822 C CA . GLN A 1 105 ? -18.891 11.352 15.797 1 93.31 105 GLN A CA 1
ATOM 823 C C . GLN A 1 105 ? -17.469 10.812 15.953 1 93.31 105 GLN A C 1
ATOM 825 O O . GLN A 1 105 ? -16.578 11.531 16.406 1 93.31 105 GLN A O 1
ATOM 830 N N . ASP A 1 106 ? -17.312 9.609 15.609 1 93.94 106 ASP A N 1
ATOM 831 C CA . ASP A 1 106 ? -15.992 9 15.734 1 93.94 106 ASP A CA 1
ATOM 832 C C . ASP A 1 106 ? -14.969 9.727 14.859 1 93.94 106 ASP A C 1
ATOM 834 O O . ASP A 1 106 ? -13.859 10.023 15.305 1 93.94 106 ASP A O 1
ATOM 838 N N . THR A 1 107 ? -15.375 10.031 13.664 1 93.62 107 THR A N 1
ATOM 839 C CA . THR A 1 107 ? -14.484 10.727 12.742 1 93.62 107 THR A CA 1
ATOM 840 C C . THR A 1 107 ? -14.211 12.148 13.227 1 93.62 107 THR A C 1
ATOM 842 O O . THR A 1 107 ? -13.086 12.648 13.094 1 93.62 107 THR A O 1
ATOM 845 N N . ARG A 1 108 ? -15.148 12.781 13.828 1 94.25 108 ARG A N 1
ATOM 846 C CA . ARG A 1 108 ? -14.969 14.117 14.391 1 94.25 108 ARG A CA 1
ATOM 847 C C . ARG A 1 108 ? -13.961 14.094 15.531 1 94.25 108 ARG A C 1
ATOM 849 O O . ARG A 1 108 ? -13.125 15 15.641 1 94.25 108 ARG A O 1
ATOM 856 N N . GLN A 1 109 ? -14.039 13.086 16.281 1 95.62 109 GLN A N 1
ATOM 857 C CA . GLN A 1 109 ? -13.109 12.961 17.406 1 95.62 109 GLN A CA 1
ATOM 858 C C . GLN A 1 109 ? -11.688 12.711 16.922 1 95.62 109 GLN A C 1
ATOM 860 O O . GLN A 1 109 ? -10.734 13.273 17.469 1 95.62 109 GLN A O 1
ATOM 865 N N . GLN A 1 110 ? -11.547 11.922 15.891 1 96.12 110 GLN A N 1
ATOM 866 C CA . GLN A 1 110 ? -10.234 11.656 15.328 1 96.12 110 GLN A CA 1
ATOM 867 C C . GLN A 1 110 ? -9.625 12.922 14.727 1 96.12 110 GLN A C 1
ATOM 869 O O . GLN A 1 110 ? -8.438 13.195 14.898 1 96.12 110 GLN A O 1
ATOM 874 N N . CYS A 1 111 ? -10.492 13.625 14.039 1 96.25 111 CYS A N 1
ATOM 875 C CA . CYS A 1 111 ? -10.047 14.883 13.445 1 96.25 111 CYS A CA 1
ATOM 876 C C . CYS A 1 111 ? -9.539 15.844 14.516 1 96.25 111 CYS A C 1
ATOM 878 O O . CYS A 1 111 ? -8.461 16.422 14.375 1 96.25 111 CYS A O 1
ATOM 880 N N . LYS A 1 112 ? -10.203 15.945 15.586 1 96.19 112 LYS A N 1
ATOM 881 C CA . LYS A 1 112 ? -9.805 16.812 16.688 1 96.19 112 LYS A CA 1
ATOM 882 C C . LYS A 1 112 ? -8.492 16.359 17.312 1 96.19 112 LYS A C 1
ATOM 884 O O . LYS A 1 112 ? -7.637 17.172 17.656 1 96.19 112 LYS A O 1
ATOM 889 N N . HIS A 1 113 ? -8.438 15.117 17.484 1 97.44 113 HIS A N 1
ATOM 890 C CA . HIS A 1 113 ? -7.227 14.539 18.062 1 97.44 113 HIS A CA 1
ATOM 891 C C . HIS A 1 113 ? -6.004 14.852 17.203 1 97.44 113 HIS A C 1
ATOM 893 O O . HIS A 1 113 ? -4.977 15.305 17.734 1 97.44 113 HIS A O 1
ATOM 899 N N . VAL A 1 114 ? -6.109 14.664 15.914 1 98 114 VAL A N 1
ATOM 900 C CA . VAL A 1 114 ? -4.992 14.906 15.008 1 98 114 VAL A CA 1
ATOM 901 C C . VAL A 1 114 ? -4.676 16.391 14.961 1 98 114 VAL A C 1
ATOM 903 O O . VAL A 1 114 ? -3.512 16.797 14.883 1 98 114 VAL A O 1
ATOM 906 N N . GLU A 1 115 ? -5.699 17.188 15.016 1 97.56 115 GLU A N 1
ATOM 907 C CA . GLU A 1 115 ? -5.496 18.641 15.07 1 97.56 115 GLU A CA 1
ATOM 908 C C . GLU A 1 115 ? -4.633 19.016 16.266 1 97.56 115 GLU A C 1
ATOM 910 O O . GLU A 1 115 ? -3.705 19.828 16.141 1 97.56 115 GLU A O 1
ATOM 915 N N . ARG A 1 116 ? -4.887 18.422 17.391 1 97.62 116 ARG A N 1
ATOM 916 C CA . ARG A 1 116 ? -4.117 18.688 18.594 1 97.62 116 ARG A CA 1
ATOM 917 C C . ARG A 1 116 ? -2.664 18.25 18.438 1 97.62 116 ARG A C 1
ATOM 919 O O . ARG A 1 116 ? -1.747 18.969 18.844 1 97.62 116 ARG A O 1
ATOM 926 N N . LEU A 1 117 ? -2.473 17.188 17.828 1 97.25 117 LEU A N 1
ATOM 927 C CA . LEU A 1 117 ? -1.12 16.688 17.578 1 97.25 117 LEU A CA 1
ATOM 928 C C . LEU A 1 117 ? -0.347 17.641 16.688 1 97.25 117 LEU A C 1
ATOM 930 O O . LEU A 1 117 ? 0.827 17.922 16.938 1 97.25 117 LEU A O 1
ATOM 934 N N . LEU A 1 118 ? -1.021 18.109 15.68 1 97.75 118 LEU A N 1
ATOM 935 C CA . LEU A 1 118 ? -0.382 19.016 14.727 1 97.75 118 LEU A CA 1
ATOM 936 C C . LEU A 1 118 ? -0.031 20.344 15.391 1 97.75 118 LEU A C 1
ATOM 938 O O . LEU A 1 118 ? 1.028 20.922 15.125 1 97.75 118 LEU A O 1
ATOM 942 N N . LYS A 1 119 ? -0.796 20.797 16.281 1 95.94 119 LYS A N 1
ATOM 943 C CA . LYS A 1 119 ? -0.582 22.078 16.953 1 95.94 119 LYS A CA 1
ATOM 944 C C . LYS A 1 119 ? 0.485 21.969 18.031 1 95.94 119 LYS A C 1
ATOM 946 O O . LYS A 1 119 ? 1.266 22.891 18.25 1 95.94 119 LYS A O 1
ATOM 951 N N . SER A 1 120 ? 0.539 20.844 18.656 1 90.12 120 SER A N 1
ATOM 952 C CA . SER A 1 120 ? 1.51 20.625 19.719 1 90.12 120 SER A CA 1
ATOM 953 C C . SER A 1 120 ? 2.914 20.422 19.156 1 90.12 120 SER A C 1
ATOM 955 O O . SER A 1 120 ? 3.9 20.828 19.781 1 90.12 120 SER A O 1
ATOM 957 N N . SER A 1 121 ? 3.004 19.797 18.109 1 80.12 121 SER A N 1
ATOM 958 C CA . SER A 1 121 ? 4.297 19.516 17.484 1 80.12 121 SER A CA 1
ATOM 959 C C . SER A 1 121 ? 4.844 20.766 16.781 1 80.12 121 SER A C 1
ATOM 961 O O . SER A 1 121 ? 6.055 20.875 16.578 1 80.12 121 SER A O 1
ATOM 963 N N . SER A 1 122 ? 4.02 21.562 16.25 1 67.81 122 SER A N 1
ATOM 964 C CA . SER A 1 122 ? 4.441 22.828 15.656 1 67.81 122 SER A CA 1
ATOM 965 C C . SER A 1 122 ? 5.164 23.703 16.672 1 67.81 122 SER A C 1
ATOM 967 O O . SER A 1 122 ? 6.059 24.469 16.312 1 67.81 122 SER A O 1
ATOM 969 N N . ASN A 1 123 ? 4.883 23.516 17.922 1 52.84 123 ASN A N 1
ATOM 970 C CA . ASN A 1 123 ? 5.457 24.328 19 1 52.84 123 ASN A CA 1
ATOM 971 C C . ASN A 1 123 ? 6.828 23.812 19.422 1 52.84 123 ASN A C 1
ATOM 973 O O . ASN A 1 123 ? 7.531 24.453 20.188 1 52.84 123 ASN A O 1
ATOM 977 N N . ARG A 1 124 ? 7.164 22.594 19.031 1 49.12 124 ARG A N 1
ATOM 978 C CA . ARG A 1 124 ? 8.453 22.078 19.469 1 49.12 124 ARG A CA 1
ATOM 979 C C . ARG A 1 124 ? 9.562 22.453 18.484 1 49.12 124 ARG A C 1
ATOM 981 O O . ARG A 1 124 ? 10.742 22.219 18.75 1 49.12 124 ARG A O 1
ATOM 988 N N . GLY A 1 125 ? 9.32 22.844 17.359 1 41.22 125 GLY A N 1
ATOM 989 C CA . GLY A 1 125 ? 10.406 23.438 16.578 1 41.22 125 GLY A CA 1
ATOM 990 C C . GLY A 1 125 ? 10.609 24.906 16.875 1 41.22 125 GLY A C 1
ATOM 991 O O . GLY A 1 125 ? 9.703 25.578 17.359 1 41.22 125 GLY A O 1
ATOM 992 N N . PHE B 1 1 ? -16.047 -8.117 -0.36 1 26.91 1 PHE B N 1
ATOM 993 C CA . PHE B 1 1 ? -14.648 -8.398 -0.634 1 26.91 1 PHE B CA 1
ATOM 994 C C . PHE B 1 1 ? -14.086 -9.398 0.37 1 26.91 1 PHE B C 1
ATOM 996 O O . PHE B 1 1 ? -14.281 -9.25 1.578 1 26.91 1 PHE B O 1
ATOM 1003 N N . PRO B 1 2 ? -14 -10.664 -0.003 1 32.31 2 PRO B N 1
ATOM 1004 C CA . PRO B 1 2 ? -13.539 -11.648 0.981 1 32.31 2 PRO B CA 1
ATOM 1005 C C . PRO B 1 2 ? -12.266 -11.211 1.693 1 32.31 2 PRO B C 1
ATOM 1007 O O . PRO B 1 2 ? -11.453 -10.469 1.125 1 32.31 2 PRO B O 1
ATOM 1010 N N . LEU B 1 3 ? -12.273 -11.227 3.033 1 32.59 3 LEU B N 1
ATOM 1011 C CA . LEU B 1 3 ? -11.297 -10.844 4.047 1 32.59 3 LEU B CA 1
ATOM 1012 C C . LEU B 1 3 ? -9.984 -11.594 3.85 1 32.59 3 LEU B C 1
ATOM 1014 O O . LEU B 1 3 ? -9.977 -12.82 3.775 1 32.59 3 LEU B O 1
ATOM 1018 N N . CYS B 1 4 ? -9.281 -11.25 2.891 1 40.38 4 CYS B N 1
ATOM 1019 C CA . CYS B 1 4 ? -7.934 -11.805 2.922 1 40.38 4 CYS B CA 1
ATOM 1020 C C . CYS B 1 4 ? -7.441 -11.961 4.355 1 40.38 4 CYS B C 1
ATOM 1022 O O . CYS B 1 4 ? -7.637 -11.078 5.188 1 40.38 4 CYS B O 1
ATOM 1024 N N . GLN B 1 5 ? -7.656 -13.086 4.898 1 37.91 5 GLN B N 1
ATOM 1025 C CA . GLN B 1 5 ? -7.121 -13.281 6.242 1 37.91 5 GLN B CA 1
ATOM 1026 C C . GLN B 1 5 ? -5.758 -12.617 6.395 1 37.91 5 GLN B C 1
ATOM 1028 O O . GLN B 1 5 ? -4.797 -12.992 5.723 1 37.91 5 GLN B O 1
ATOM 1033 N N . GLY B 1 6 ? -5.867 -11.469 6.59 1 36.53 6 GLY B N 1
ATOM 1034 C CA . GLY B 1 6 ? -4.664 -10.703 6.871 1 36.53 6 GLY B CA 1
ATOM 1035 C C . GLY B 1 6 ? -3.805 -11.32 7.957 1 36.53 6 GLY B C 1
ATOM 1036 O O . GLY B 1 6 ? -4.297 -12.109 8.773 1 36.53 6 GLY B O 1
ATOM 1037 N N . HIS B 1 7 ? -2.688 -11.703 7.609 1 39.69 7 HIS B N 1
ATOM 1038 C CA . HIS B 1 7 ? -1.74 -12.18 8.609 1 39.69 7 HIS B CA 1
ATOM 1039 C C . HIS B 1 7 ? -1.806 -11.328 9.875 1 39.69 7 HIS B C 1
ATOM 1041 O O . HIS B 1 7 ? -2.086 -10.133 9.812 1 39.69 7 HIS B O 1
ATOM 1047 N N . PRO B 1 8 ? -2.15 -12.031 10.953 1 37.91 8 PRO B N 1
ATOM 1048 C CA . PRO B 1 8 ? -2.135 -11.297 12.219 1 37.91 8 PRO B CA 1
ATOM 1049 C C . PRO B 1 8 ? -0.963 -10.32 12.312 1 37.91 8 PRO B C 1
ATOM 1051 O O . PRO B 1 8 ? 0.178 -10.688 12.023 1 37.91 8 PRO B O 1
ATOM 1054 N N . LEU B 1 9 ? -1.276 -9.148 11.914 1 39 9 LEU B N 1
ATOM 1055 C CA . LEU B 1 9 ? -0.294 -8.07 12 1 39 9 LEU B CA 1
ATOM 1056 C C . LEU B 1 9 ? 0.213 -7.918 13.43 1 39 9 LEU B C 1
ATOM 1058 O O . LEU B 1 9 ? -0.487 -7.367 14.289 1 39 9 LEU B O 1
ATOM 1062 N N . ASN B 1 10 ? 0.554 -8.883 14.117 1 39.41 10 ASN B N 1
ATOM 1063 C CA . ASN B 1 10 ? 1.307 -8.289 15.211 1 39.41 10 ASN B CA 1
ATOM 1064 C C . ASN B 1 10 ? 2.264 -7.207 14.711 1 39.41 10 ASN B C 1
ATOM 1066 O O . ASN B 1 10 ? 3.166 -7.488 13.922 1 39.41 10 ASN B O 1
ATOM 1070 N N . PRO B 1 11 ? 1.978 -5.93 14.727 1 41.62 11 PRO B N 1
ATOM 1071 C CA . PRO B 1 11 ? 2.689 -4.762 14.203 1 41.62 11 PRO B CA 1
ATOM 1072 C C . PRO B 1 11 ? 4.207 -4.934 14.227 1 41.62 11 PRO B C 1
ATOM 1074 O O . PRO B 1 11 ? 4.902 -4.445 13.336 1 41.62 11 PRO B O 1
ATOM 1077 N N . ARG B 1 12 ? 4.777 -5.156 15.43 1 43.06 12 ARG B N 1
ATOM 1078 C CA . ARG B 1 12 ? 6.219 -5.121 15.641 1 43.06 12 ARG B CA 1
ATOM 1079 C C . ARG B 1 12 ? 6.922 -6.184 14.805 1 43.06 12 ARG B C 1
ATOM 1081 O O . ARG B 1 12 ? 8.109 -6.051 14.492 1 43.06 12 ARG B O 1
ATOM 1088 N N . ASP B 1 13 ? 6.336 -7.285 14.766 1 48.59 13 ASP B N 1
ATOM 1089 C CA . ASP B 1 13 ? 7.152 -8.367 14.219 1 48.59 13 ASP B CA 1
ATOM 1090 C C . ASP B 1 13 ? 7 -8.445 12.695 1 48.59 13 ASP B C 1
ATOM 1092 O O . ASP B 1 13 ? 5.988 -8.938 12.195 1 48.59 13 ASP B O 1
ATOM 1096 N N . TYR B 1 14 ? 7.426 -7.375 12.125 1 54.38 14 TYR B N 1
ATOM 1097 C CA . TYR B 1 14 ? 7.473 -7.578 10.68 1 54.38 14 TYR B CA 1
ATOM 1098 C C . TYR B 1 14 ? 8.164 -8.891 10.336 1 54.38 14 TYR B C 1
ATOM 1100 O O . TYR B 1 14 ? 9.305 -9.117 10.742 1 54.38 14 TYR B O 1
ATOM 1108 N N . CYS B 1 15 ? 7.457 -9.922 10.648 1 62.19 15 CYS B N 1
ATOM 1109 C CA . CYS B 1 15 ? 7.902 -11.289 10.391 1 62.19 15 CYS B CA 1
ATOM 1110 C C . CYS B 1 15 ? 8.781 -11.352 9.148 1 62.19 15 CYS B C 1
ATOM 1112 O O . CYS B 1 15 ? 9.102 -12.438 8.664 1 62.19 15 CYS B O 1
ATOM 1114 N N . GLY B 1 16 ? 9.305 -10.188 8.734 1 81.12 16 GLY B N 1
ATOM 1115 C CA . GLY B 1 16 ? 10.188 -10.219 7.574 1 81.12 16 GLY B CA 1
ATOM 1116 C C . GLY B 1 16 ? 9.469 -9.922 6.273 1 81.12 16 GLY B C 1
ATOM 1117 O O . GLY B 1 16 ? 10.031 -10.109 5.191 1 81.12 16 GLY B O 1
ATOM 1118 N N . TRP B 1 17 ? 8.211 -9.422 6.426 1 88.06 17 TRP B N 1
ATOM 1119 C CA . TRP B 1 17 ? 7.48 -9.062 5.215 1 88.06 17 TRP B CA 1
ATOM 1120 C C . TRP B 1 17 ? 7.895 -7.68 4.719 1 88.06 17 TRP B C 1
ATOM 1122 O O . TRP B 1 17 ? 8.133 -6.77 5.516 1 88.06 17 TRP B O 1
ATOM 1132 N N . THR B 1 18 ? 7.934 -7.566 3.471 1 91.88 18 THR B N 1
ATOM 1133 C CA . THR B 1 18 ? 8.281 -6.297 2.848 1 91.88 18 THR B CA 1
ATOM 1134 C C . THR B 1 18 ? 7.023 -5.512 2.479 1 91.88 18 THR B C 1
ATOM 1136 O O . THR B 1 18 ? 5.93 -6.074 2.439 1 91.88 18 THR B O 1
ATOM 1139 N N . PRO B 1 19 ? 7.156 -4.199 2.221 1 92.5 19 PRO B N 1
ATOM 1140 C CA . PRO B 1 19 ? 6.02 -3.428 1.716 1 92.5 19 PRO B CA 1
ATOM 1141 C C . PRO B 1 19 ? 5.395 -4.047 0.467 1 92.5 19 PRO B C 1
ATOM 1143 O O . PRO B 1 19 ? 4.172 -4.035 0.316 1 92.5 19 PRO B O 1
ATOM 1146 N N . LEU B 1 20 ? 6.27 -4.664 -0.346 1 94.94 20 LEU B N 1
ATOM 1147 C CA . LEU B 1 20 ? 5.746 -5.301 -1.549 1 94.94 20 LEU B CA 1
ATOM 1148 C C . LEU B 1 20 ? 4.848 -6.48 -1.193 1 94.94 20 LEU B C 1
ATOM 1150 O O . LEU B 1 20 ? 3.762 -6.629 -1.756 1 94.94 20 LEU B O 1
ATOM 1154 N N . HIS B 1 21 ? 5.289 -7.273 -0.245 1 95.62 21 HIS B N 1
ATOM 1155 C CA . HIS B 1 21 ? 4.457 -8.383 0.202 1 95.62 21 HIS B CA 1
ATOM 1156 C C . HIS B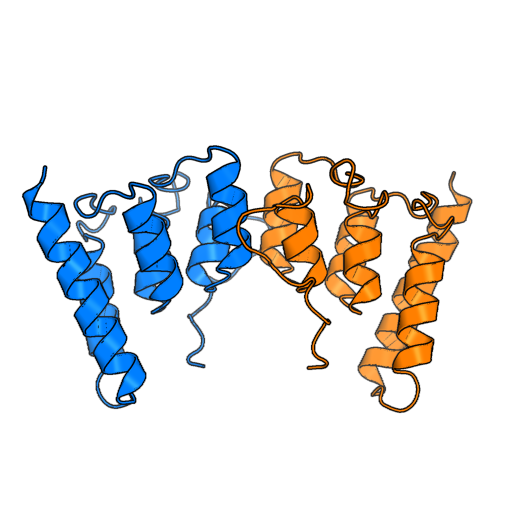 1 21 ? 3.092 -7.891 0.674 1 95.62 21 HIS B C 1
ATOM 1158 O O . HIS B 1 21 ? 2.057 -8.406 0.243 1 95.62 21 HIS B O 1
ATOM 1164 N N . GLU B 1 22 ? 3.078 -6.91 1.502 1 94.25 22 GLU B N 1
ATOM 1165 C CA . GLU B 1 22 ? 1.84 -6.387 2.072 1 94.25 22 GLU B CA 1
ATOM 1166 C C . GLU B 1 22 ? 0.941 -5.797 0.99 1 94.25 22 GLU B C 1
ATOM 1168 O O . GLU B 1 22 ? -0.269 -6.027 0.986 1 94.25 22 GLU B O 1
ATOM 1173 N N . ALA B 1 23 ? 1.492 -5.031 0.114 1 96.44 23 ALA B N 1
ATOM 1174 C CA . ALA B 1 23 ? 0.725 -4.434 -0.976 1 96.44 23 ALA B CA 1
ATOM 1175 C C . ALA B 1 23 ? 0.089 -5.512 -1.853 1 96.44 23 ALA B C 1
ATOM 1177 O O . ALA B 1 23 ? -1.056 -5.367 -2.289 1 96.44 23 ALA B O 1
ATOM 1178 N N . CYS B 1 24 ? 0.803 -6.57 -2.074 1 97.31 24 CYS B N 1
ATOM 1179 C CA . CYS B 1 24 ? 0.288 -7.668 -2.885 1 97.31 24 CYS B CA 1
ATOM 1180 C C . CYS B 1 24 ? -0.829 -8.406 -2.156 1 97.31 24 CYS B C 1
ATOM 1182 O O . CYS B 1 24 ? -1.858 -8.727 -2.752 1 97.31 24 CYS B O 1
ATOM 1184 N N . ASN B 1 25 ? -0.622 -8.656 -0.948 1 95.56 25 ASN B N 1
ATOM 1185 C CA . ASN B 1 25 ? -1.586 -9.375 -0.123 1 95.56 25 ASN B CA 1
ATOM 1186 C C . ASN B 1 25 ? -2.928 -8.656 -0.068 1 95.56 25 ASN B C 1
ATOM 1188 O O . ASN B 1 25 ? -3.982 -9.297 -0.055 1 95.56 25 ASN B O 1
ATOM 1192 N N . HIS B 1 26 ? -2.836 -7.344 -0.166 1 95.44 26 HIS B N 1
ATOM 1193 C CA . HIS B 1 26 ? -4.059 -6.562 -0.005 1 95.44 26 HIS B CA 1
ATOM 1194 C C . HIS B 1 26 ? -4.547 -6.02 -1.344 1 95.44 26 HIS B C 1
ATOM 1196 O O . HIS B 1 26 ? -5.535 -5.289 -1.398 1 95.44 26 HIS B O 1
ATOM 1202 N N . GLY B 1 27 ? -3.795 -6.273 -2.391 1 97.12 27 GLY B N 1
ATOM 1203 C CA . GLY B 1 27 ? -4.25 -5.922 -3.727 1 97.12 27 GLY B CA 1
ATOM 1204 C C . GLY B 1 27 ? -4.098 -4.445 -4.039 1 97.12 27 GLY B C 1
ATOM 1205 O O . GLY B 1 27 ? -4.918 -3.869 -4.758 1 97.12 27 GLY B O 1
ATOM 1206 N N . HIS B 1 28 ? -3.146 -3.822 -3.496 1 96.31 28 HIS B N 1
ATOM 1207 C CA . HIS B 1 28 ? -2.904 -2.41 -3.764 1 96.31 28 HIS B CA 1
ATOM 1208 C C . HIS B 1 28 ? -2.062 -2.223 -5.02 1 96.31 28 HIS B C 1
ATOM 1210 O O . HIS B 1 28 ? -0.86 -1.964 -4.934 1 96.31 28 HIS B O 1
ATOM 1216 N N . LEU B 1 29 ? -2.734 -2.197 -6.145 1 96.38 29 LEU B N 1
ATOM 1217 C CA . LEU B 1 29 ? -2.084 -2.291 -7.445 1 96.38 29 LEU B CA 1
ATOM 1218 C C . LEU B 1 29 ? -1.134 -1.119 -7.668 1 96.38 29 LEU B C 1
ATOM 1220 O O . LEU B 1 29 ? 0.011 -1.311 -8.086 1 96.38 29 LEU B O 1
ATOM 1224 N N . GLU B 1 30 ? -1.6 0.008 -7.344 1 93.56 30 GLU B N 1
ATOM 1225 C CA . GLU B 1 30 ? -0.785 1.188 -7.617 1 93.56 30 GLU B CA 1
ATOM 1226 C C . GLU B 1 30 ? 0.461 1.217 -6.738 1 93.56 30 GLU B C 1
ATOM 1228 O O . GLU B 1 30 ? 1.531 1.637 -7.18 1 93.56 30 GLU B O 1
ATOM 1233 N N . ILE B 1 31 ? 0.339 0.8 -5.512 1 94.62 31 ILE B N 1
ATOM 1234 C CA . ILE B 1 31 ? 1.498 0.742 -4.629 1 94.62 31 ILE B CA 1
ATOM 1235 C C . ILE B 1 31 ? 2.486 -0.303 -5.145 1 94.62 31 ILE B C 1
ATOM 1237 O O . ILE B 1 31 ? 3.697 -0.069 -5.152 1 94.62 31 ILE B O 1
ATOM 1241 N N . VAL B 1 32 ? 1.974 -1.428 -5.547 1 96.44 32 VAL B N 1
ATOM 1242 C CA . VAL B 1 32 ? 2.82 -2.469 -6.121 1 96.44 32 VAL B CA 1
ATOM 1243 C C . VAL B 1 32 ? 3.592 -1.908 -7.312 1 96.44 32 VAL B C 1
ATOM 1245 O O . VAL B 1 32 ? 4.809 -2.084 -7.41 1 96.44 32 VAL B O 1
ATOM 1248 N N . ARG B 1 33 ? 2.881 -1.235 -8.164 1 95.25 33 ARG B N 1
ATOM 1249 C CA . ARG B 1 33 ? 3.506 -0.646 -9.344 1 95.25 33 ARG B CA 1
ATOM 1250 C C . ARG B 1 33 ? 4.637 0.296 -8.953 1 95.25 33 ARG B C 1
ATOM 1252 O O . ARG B 1 33 ? 5.742 0.205 -9.492 1 95.25 33 ARG B O 1
ATOM 1259 N N . LEU B 1 34 ? 4.434 1.116 -8 1 91.69 34 LEU B N 1
ATOM 1260 C CA . LEU B 1 34 ? 5.43 2.096 -7.578 1 91.69 34 LEU B CA 1
ATOM 1261 C C . LEU B 1 34 ? 6.629 1.41 -6.938 1 91.69 34 LEU B C 1
ATOM 1263 O O . LEU B 1 34 ? 7.773 1.805 -7.172 1 91.69 34 LEU B O 1
ATOM 1267 N N . LEU B 1 35 ? 6.375 0.443 -6.145 1 93 35 LEU B N 1
ATOM 1268 C CA . LEU B 1 35 ? 7.465 -0.289 -5.512 1 93 35 LEU B CA 1
ATOM 1269 C C . LEU B 1 35 ? 8.344 -0.967 -6.559 1 93 35 LEU B C 1
ATOM 1271 O O . LEU B 1 35 ? 9.57 -0.905 -6.48 1 93 35 LEU B O 1
ATOM 1275 N N . LEU B 1 36 ? 7.75 -1.529 -7.531 1 93.19 36 LEU B N 1
ATOM 1276 C CA . LEU B 1 36 ? 8.5 -2.236 -8.562 1 93.19 36 LEU B CA 1
ATOM 1277 C C . LEU B 1 36 ? 9.289 -1.261 -9.43 1 93.19 36 LEU B C 1
ATOM 1279 O O . LEU B 1 36 ? 10.367 -1.597 -9.922 1 93.19 36 LEU B O 1
ATOM 1283 N N . ASP B 1 37 ? 8.758 -0.085 -9.57 1 88.5 37 ASP B N 1
ATOM 1284 C CA . ASP B 1 37 ? 9.469 0.948 -10.32 1 88.5 37 ASP B CA 1
ATOM 1285 C C . ASP B 1 37 ? 10.719 1.409 -9.57 1 88.5 37 ASP B C 1
ATOM 1287 O O . ASP B 1 37 ? 11.617 2.012 -10.156 1 88.5 37 ASP B O 1
ATOM 1291 N N . HIS B 1 38 ? 10.805 1.093 -8.305 1 84.19 38 HIS B N 1
ATOM 1292 C CA . HIS B 1 38 ? 11.961 1.458 -7.504 1 84.19 38 HIS B CA 1
ATOM 1293 C C . HIS B 1 38 ? 12.93 0.286 -7.363 1 84.19 38 HIS B C 1
ATOM 1295 O O . HIS B 1 38 ? 13.781 0.28 -6.473 1 84.19 38 HIS B O 1
ATOM 1301 N N . GLN B 1 39 ? 12.883 -0.659 -8.062 1 82.12 39 GLN B N 1
ATOM 1302 C CA . GLN B 1 39 ? 13.797 -1.78 -8.266 1 82.12 39 GLN B CA 1
ATOM 1303 C C . GLN B 1 39 ? 13.914 -2.629 -7 1 82.12 39 GLN B C 1
ATOM 1305 O O . GLN B 1 39 ? 15.023 -2.971 -6.578 1 82.12 39 GLN B O 1
ATOM 1310 N N . VAL B 1 40 ? 12.773 -2.949 -6.434 1 88.5 40 VAL B N 1
ATOM 1311 C CA . VAL B 1 40 ? 12.766 -3.916 -5.34 1 88.5 40 VAL B CA 1
ATOM 1312 C C . VAL B 1 40 ? 12.773 -5.336 -5.902 1 88.5 40 VAL B C 1
ATOM 1314 O O . VAL B 1 40 ? 12.445 -5.543 -7.074 1 88.5 40 VAL B O 1
ATOM 1317 N N . ASN B 1 41 ? 13.203 -6.32 -5.066 1 92.81 41 ASN B N 1
ATOM 1318 C CA . ASN B 1 41 ? 13.219 -7.723 -5.473 1 92.81 41 ASN B CA 1
ATOM 1319 C C . ASN B 1 41 ? 11.805 -8.289 -5.59 1 92.81 41 ASN B C 1
ATOM 1321 O O . ASN B 1 41 ? 11.141 -8.523 -4.578 1 92.81 41 ASN B O 1
ATOM 1325 N N . VAL B 1 42 ? 11.391 -8.539 -6.809 1 96.75 42 VAL B N 1
ATOM 1326 C CA . VAL B 1 42 ? 10.031 -8.992 -7.094 1 96.75 42 VAL B CA 1
ATOM 1327 C C . VAL B 1 42 ? 9.836 -10.414 -6.574 1 96.75 42 VAL B C 1
ATOM 1329 O O . VAL B 1 42 ? 8.711 -10.852 -6.336 1 96.75 42 VAL B O 1
ATOM 1332 N N . ASN B 1 43 ? 10.93 -11.172 -6.34 1 96.75 43 ASN B N 1
ATOM 1333 C CA . ASN B 1 43 ? 10.859 -12.562 -5.902 1 96.75 43 ASN B CA 1
ATOM 1334 C C . ASN B 1 43 ? 11.297 -12.719 -4.449 1 96.75 43 ASN B C 1
ATOM 1336 O O . ASN B 1 43 ? 11.695 -13.805 -4.031 1 96.75 43 ASN B O 1
ATOM 1340 N N . ASP B 1 44 ? 11.258 -11.617 -3.699 1 94.5 44 ASP B N 1
ATOM 1341 C CA . ASP B 1 44 ? 11.688 -11.656 -2.305 1 94.5 44 ASP B CA 1
ATOM 1342 C C . ASP B 1 44 ? 10.914 -12.711 -1.522 1 94.5 44 ASP B C 1
ATOM 1344 O O . ASP B 1 44 ? 9.688 -12.688 -1.477 1 94.5 44 ASP B O 1
ATOM 1348 N N . PRO B 1 45 ? 11.578 -13.633 -0.898 1 93.62 45 PRO B N 1
ATOM 1349 C CA . PRO B 1 45 ? 10.875 -14.688 -0.168 1 93.62 45 PRO B CA 1
ATOM 1350 C C . PRO B 1 45 ? 10.508 -14.273 1.258 1 93.62 45 PRO B C 1
ATOM 1352 O O . PRO B 1 45 ? 10.008 -15.094 2.031 1 93.62 45 PRO B O 1
ATOM 1355 N N . GLY B 1 46 ? 10.734 -12.992 1.534 1 88.62 46 GLY B N 1
ATOM 1356 C CA . GLY B 1 46 ? 10.508 -12.539 2.896 1 88.62 46 GLY B CA 1
ATOM 1357 C C . GLY B 1 46 ? 11.625 -12.93 3.848 1 88.62 46 GLY B C 1
ATOM 1358 O O . GLY B 1 46 ? 12.688 -13.375 3.416 1 88.62 46 GLY B O 1
ATOM 1359 N N . GLY B 1 47 ? 11.516 -12.617 5.094 1 85.5 47 GLY B N 1
ATOM 1360 C CA . GLY B 1 47 ? 12.492 -12.969 6.113 1 85.5 47 GLY B CA 1
ATOM 1361 C C . GLY B 1 47 ? 12.391 -14.414 6.562 1 85.5 47 GLY B C 1
ATOM 1362 O O . GLY B 1 47 ? 11.602 -15.188 6.012 1 85.5 47 GLY B O 1
ATOM 1363 N N . PRO B 1 48 ? 13.172 -14.766 7.445 1 81.75 48 PRO B N 1
ATOM 1364 C CA . PRO B 1 48 ? 13.273 -16.172 7.875 1 81.75 48 PRO B CA 1
ATOM 1365 C C . PRO B 1 48 ? 11.938 -16.719 8.375 1 81.75 48 PRO B C 1
ATOM 1367 O O . PRO B 1 48 ? 11.672 -17.922 8.227 1 81.75 48 PRO B O 1
ATOM 1370 N N . HIS B 1 49 ? 11.109 -15.922 8.781 1 84.38 49 HIS B N 1
ATOM 1371 C CA . HIS B 1 49 ? 9.883 -16.438 9.367 1 84.38 49 HIS B CA 1
ATOM 1372 C C . HIS B 1 49 ? 8.695 -16.25 8.422 1 84.38 49 HIS B C 1
ATOM 1374 O O . HIS B 1 4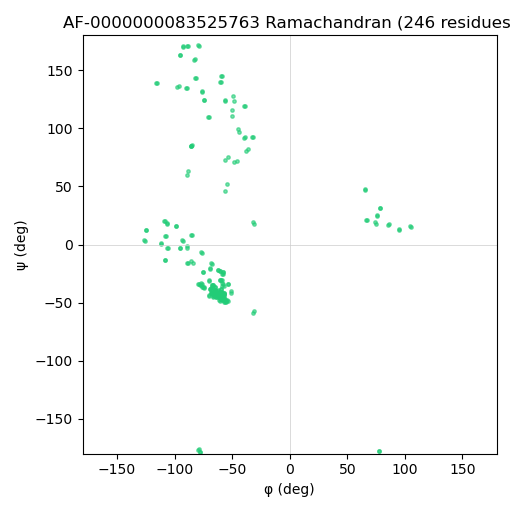9 ? 7.547 -16.469 8.805 1 84.38 49 HIS B O 1
ATOM 1380 N N . CYS B 1 50 ? 9.008 -16.016 7.172 1 87.94 50 CYS B N 1
ATOM 1381 C CA . CYS B 1 50 ? 7.926 -15.758 6.238 1 87.94 50 CYS B CA 1
ATOM 1382 C C . CYS B 1 50 ? 7.715 -16.938 5.297 1 87.94 50 CYS B C 1
ATOM 1384 O O . CYS B 1 50 ? 7.031 -16.812 4.281 1 87.94 50 CYS B O 1
ATOM 1386 N N . GLU B 1 51 ? 8.383 -18.094 5.496 1 92.06 51 GLU B N 1
ATOM 1387 C CA . GLU B 1 51 ? 8.141 -19.391 4.855 1 92.06 51 GLU B CA 1
ATOM 1388 C C . GLU B 1 51 ? 8.453 -19.328 3.365 1 92.06 51 GLU B C 1
ATOM 1390 O O . GLU B 1 51 ? 7.855 -20.062 2.57 1 92.06 51 GLU B O 1
ATOM 1395 N N . GLY B 1 52 ? 9.25 -18.375 2.92 1 94.31 52 GLY B N 1
ATOM 1396 C CA . GLY B 1 52 ? 9.656 -18.328 1.523 1 94.31 52 GLY B CA 1
ATOM 1397 C C . GLY B 1 52 ? 8.547 -17.859 0.601 1 94.31 52 GLY B C 1
ATOM 1398 O O . GLY B 1 52 ? 8.594 -18.094 -0.608 1 94.31 52 GLY B O 1
ATOM 1399 N N . ILE B 1 53 ? 7.555 -17.203 1.176 1 96 53 ILE B N 1
ATOM 1400 C CA . ILE B 1 53 ? 6.426 -16.688 0.405 1 96 53 ILE B CA 1
ATOM 1401 C C . ILE B 1 53 ? 6.848 -15.453 -0.379 1 96 53 ILE B C 1
ATOM 1403 O O . ILE B 1 53 ? 7.348 -14.484 0.199 1 96 53 ILE B O 1
ATOM 1407 N N . THR B 1 54 ? 6.625 -15.555 -1.677 1 97.5 54 THR B N 1
ATOM 1408 C CA . THR B 1 54 ? 6.961 -14.398 -2.508 1 97.5 54 THR B CA 1
ATOM 1409 C C . THR B 1 54 ? 5.75 -13.492 -2.682 1 97.5 54 THR B C 1
ATOM 1411 O O . THR B 1 54 ? 4.625 -13.875 -2.352 1 97.5 54 THR B O 1
ATOM 1414 N N . PRO B 1 55 ? 5.953 -12.297 -3.262 1 97.75 55 PRO B N 1
ATOM 1415 C CA . PRO B 1 55 ? 4.828 -11.406 -3.549 1 97.75 55 PRO B CA 1
ATOM 1416 C C . PRO B 1 55 ? 3.787 -12.047 -4.465 1 97.75 55 PRO B C 1
ATOM 1418 O O . PRO B 1 55 ? 2.584 -11.867 -4.262 1 97.75 55 PRO B O 1
ATOM 1421 N N . LEU B 1 56 ? 4.227 -12.836 -5.387 1 98.56 56 LEU B N 1
ATOM 1422 C CA . LEU B 1 56 ? 3.281 -13.5 -6.277 1 98.56 56 LEU B CA 1
ATOM 1423 C C . LEU B 1 56 ? 2.449 -14.523 -5.52 1 98.56 56 LEU B C 1
ATOM 1425 O O . LEU B 1 56 ? 1.233 -14.609 -5.715 1 98.56 56 LEU B O 1
ATOM 1429 N N . HIS B 1 57 ? 3.109 -15.266 -4.637 1 98.5 57 HIS B N 1
ATOM 1430 C CA . HIS B 1 57 ? 2.334 -16.141 -3.766 1 98.5 57 HIS B CA 1
ATOM 1431 C C . HIS B 1 57 ? 1.253 -15.359 -3.025 1 98.5 57 HIS B C 1
ATOM 1433 O O . HIS B 1 57 ? 0.091 -15.773 -3.004 1 98.5 57 HIS B O 1
ATOM 1439 N N . ASP B 1 58 ? 1.679 -14.258 -2.457 1 96.75 58 ASP B N 1
ATOM 1440 C CA . ASP B 1 58 ? 0.78 -13.445 -1.641 1 96.75 58 ASP B CA 1
ATOM 1441 C C . ASP B 1 58 ? -0.402 -12.945 -2.465 1 96.75 58 ASP B C 1
ATOM 1443 O O . ASP B 1 58 ? -1.549 -13.008 -2.018 1 96.75 58 ASP B O 1
ATOM 1447 N N . ALA B 1 59 ? -0.168 -12.414 -3.594 1 98.25 59 ALA B N 1
ATOM 1448 C CA . ALA B 1 59 ? -1.232 -11.891 -4.445 1 98.25 59 ALA B CA 1
ATOM 1449 C C . ALA B 1 59 ? -2.258 -12.969 -4.77 1 98.25 59 ALA B C 1
ATOM 1451 O O . ALA B 1 59 ? -3.467 -12.734 -4.676 1 98.25 59 ALA B O 1
ATOM 1452 N N . LEU B 1 60 ? -1.802 -14.141 -5.047 1 98.25 60 LEU B N 1
ATOM 1453 C CA . LEU B 1 60 ? -2.678 -15.211 -5.496 1 98.25 60 LEU B CA 1
ATOM 1454 C C . LEU B 1 60 ? -3.443 -15.82 -4.324 1 98.25 60 LEU B C 1
ATOM 1456 O O . LEU B 1 60 ? -4.605 -16.203 -4.469 1 98.25 60 LEU B O 1
ATOM 1460 N N . THR B 1 61 ? -2.764 -15.852 -3.229 1 96.69 61 THR B N 1
ATOM 1461 C CA . THR B 1 61 ? -3.41 -16.375 -2.031 1 96.69 61 THR B CA 1
ATOM 1462 C C . THR B 1 61 ? -4.633 -15.539 -1.666 1 96.69 61 THR B C 1
ATOM 1464 O O . THR B 1 61 ? -5.586 -16.047 -1.072 1 96.69 61 THR B O 1
ATOM 1467 N N . CYS B 1 62 ? -4.625 -14.352 -2.123 1 95.88 62 CYS B N 1
ATOM 1468 C CA . CYS B 1 62 ? -5.727 -13.469 -1.764 1 95.88 62 CYS B CA 1
ATOM 1469 C C . CYS B 1 62 ? -6.59 -13.148 -2.98 1 95.88 62 CYS B C 1
ATOM 1471 O O . CYS B 1 62 ? -7.492 -12.312 -2.904 1 95.88 62 CYS B O 1
ATOM 1473 N N . GLY B 1 63 ? -6.215 -13.711 -4.082 1 96.75 63 GLY B N 1
ATOM 1474 C CA . GLY B 1 63 ? -7.035 -13.539 -5.273 1 96.75 63 GLY B CA 1
ATOM 1475 C C . GLY B 1 63 ? -6.879 -12.172 -5.914 1 96.75 63 GLY B C 1
ATOM 1476 O O . GLY B 1 63 ? -7.82 -11.656 -6.52 1 96.75 63 GLY B O 1
ATOM 1477 N N . ASN B 1 64 ? -5.812 -11.555 -5.719 1 97.88 64 ASN B N 1
ATOM 1478 C CA . ASN B 1 64 ? -5.535 -10.273 -6.355 1 97.88 64 ASN B CA 1
ATOM 1479 C C . ASN B 1 64 ? -4.922 -10.453 -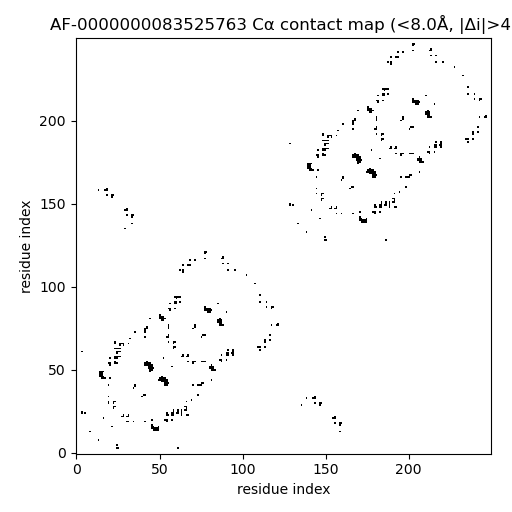7.742 1 97.88 64 ASN B C 1
ATOM 1481 O O . ASN B 1 64 ? -3.715 -10.281 -7.918 1 97.88 64 ASN B O 1
ATOM 1485 N N . PHE B 1 65 ? -5.762 -10.617 -8.68 1 98.19 65 PHE B N 1
ATOM 1486 C CA . PHE B 1 65 ? -5.344 -11.086 -9.992 1 98.19 65 PHE B CA 1
ATOM 1487 C C . PHE B 1 65 ? -4.676 -9.961 -10.781 1 98.19 65 PHE B C 1
ATOM 1489 O O . PHE B 1 65 ? -3.727 -10.195 -11.531 1 98.19 65 PHE B O 1
ATOM 1496 N N . ASP B 1 66 ? -5.211 -8.797 -10.578 1 97.81 66 ASP B N 1
ATOM 1497 C CA . ASP B 1 66 ? -4.566 -7.68 -11.258 1 97.81 66 ASP B CA 1
ATOM 1498 C C . ASP B 1 66 ? -3.127 -7.504 -10.789 1 97.81 66 ASP B C 1
ATOM 1500 O O . ASP B 1 66 ? -2.232 -7.227 -11.586 1 97.81 66 ASP B O 1
ATOM 1504 N N . VAL B 1 67 ? -2.945 -7.676 -9.562 1 98.5 67 VAL B N 1
ATOM 1505 C CA . VAL B 1 67 ? -1.606 -7.586 -8.984 1 98.5 67 VAL B CA 1
ATOM 1506 C C . VAL B 1 67 ? -0.745 -8.734 -9.5 1 98.5 67 VAL B C 1
ATOM 1508 O O . VAL B 1 67 ? 0.408 -8.531 -9.891 1 98.5 67 VAL B O 1
ATOM 1511 N N . ALA B 1 68 ? -1.314 -9.883 -9.508 1 98.62 68 ALA B N 1
ATOM 1512 C CA . ALA B 1 68 ? -0.584 -11.047 -9.992 1 98.62 68 ALA B CA 1
ATOM 1513 C C . ALA B 1 68 ? -0.13 -10.844 -11.438 1 98.62 68 ALA B C 1
ATOM 1515 O O . ALA B 1 68 ? 1.018 -11.141 -11.781 1 98.62 68 ALA B O 1
ATOM 1516 N N . GLU B 1 69 ? -0.959 -10.367 -12.227 1 98.25 69 GLU B N 1
ATOM 1517 C CA . GLU B 1 69 ? -0.624 -10.109 -13.625 1 98.25 69 GLU B CA 1
ATOM 1518 C C . GLU B 1 69 ? 0.528 -9.117 -13.742 1 98.25 69 GLU B C 1
ATOM 1520 O O . GLU B 1 69 ? 1.466 -9.328 -14.508 1 98.25 69 GLU B O 1
ATOM 1525 N N . LEU B 1 70 ? 0.427 -8.109 -13.016 1 97.62 70 LEU B N 1
ATOM 1526 C CA . LEU B 1 70 ? 1.492 -7.109 -13.023 1 97.62 70 LEU B CA 1
ATOM 1527 C C . LEU B 1 70 ? 2.82 -7.727 -12.602 1 97.62 70 LEU B C 1
ATOM 1529 O O . LEU B 1 70 ? 3.852 -7.48 -13.234 1 97.62 70 LEU B O 1
ATOM 1533 N N . LEU B 1 71 ? 2.809 -8.5 -11.531 1 98.19 71 LEU B N 1
ATOM 1534 C CA . LEU B 1 71 ? 4.023 -9.141 -11.039 1 98.19 71 LEU B CA 1
ATOM 1535 C C . LEU B 1 71 ? 4.641 -10.023 -12.117 1 98.19 71 LEU B C 1
ATOM 1537 O O . LEU B 1 71 ? 5.855 -9.992 -12.336 1 98.19 71 LEU B O 1
ATOM 1541 N N . ILE B 1 72 ? 3.859 -10.766 -12.805 1 97.62 72 ILE B N 1
ATOM 1542 C CA . ILE B 1 72 ? 4.344 -11.641 -13.867 1 97.62 72 ILE B CA 1
ATOM 1543 C C . ILE B 1 72 ? 4.957 -10.812 -14.992 1 97.62 72 ILE B C 1
ATOM 1545 O O . ILE B 1 72 ? 6.047 -11.117 -15.477 1 97.62 72 ILE B O 1
ATOM 1549 N N . GLN B 1 73 ? 4.301 -9.789 -15.328 1 96.12 73 GLN B N 1
ATOM 1550 C CA . GLN B 1 73 ? 4.801 -8.891 -16.359 1 96.12 73 GLN B CA 1
ATOM 1551 C C . GLN B 1 73 ? 6.145 -8.289 -15.969 1 96.12 73 GLN B C 1
ATOM 1553 O O . GLN B 1 73 ? 6.996 -8.039 -16.828 1 96.12 73 GLN B O 1
ATOM 1558 N N . LYS B 1 74 ? 6.301 -8.148 -14.711 1 96 74 LYS B N 1
ATOM 1559 C CA . LYS B 1 74 ? 7.512 -7.504 -14.203 1 96 74 LYS B CA 1
ATOM 1560 C C . LYS B 1 74 ? 8.586 -8.539 -13.883 1 96 74 LYS B C 1
ATOM 1562 O O . LYS B 1 74 ? 9.602 -8.211 -13.266 1 96 74 LYS B O 1
ATOM 1567 N N . GLY B 1 75 ? 8.336 -9.812 -14.148 1 95.56 75 GLY B N 1
ATOM 1568 C CA . GLY B 1 75 ? 9.383 -10.82 -14.117 1 95.56 75 GLY B CA 1
ATOM 1569 C C . GLY B 1 75 ? 9.312 -11.719 -12.891 1 95.56 75 GLY B C 1
ATOM 1570 O O . GLY B 1 75 ? 10.281 -12.414 -12.57 1 95.56 75 GLY B O 1
ATOM 1571 N N . ALA B 1 76 ? 8.227 -11.695 -12.234 1 97.69 76 ALA B N 1
ATOM 1572 C CA . ALA B 1 76 ? 8.086 -12.609 -11.102 1 97.69 76 ALA B CA 1
ATOM 1573 C C . ALA B 1 76 ? 8.211 -14.062 -11.547 1 97.69 76 ALA B C 1
ATOM 1575 O O . ALA B 1 76 ? 7.68 -14.445 -12.594 1 97.69 76 ALA B O 1
ATOM 1576 N N . SER B 1 77 ? 8.891 -14.898 -10.758 1 97.69 77 SER B N 1
ATOM 1577 C CA . SER B 1 77 ? 9.031 -16.328 -11.055 1 97.69 77 SER B CA 1
ATOM 1578 C C . SER B 1 77 ? 7.75 -17.094 -10.734 1 97.69 77 SER B C 1
ATOM 1580 O O . SER B 1 77 ? 7.195 -16.953 -9.641 1 97.69 77 SER B O 1
ATOM 1582 N N . VAL B 1 78 ? 7.371 -17.875 -11.672 1 97.94 78 VAL B N 1
ATOM 1583 C CA . VAL B 1 78 ? 6.156 -18.656 -11.484 1 97.94 78 VAL B CA 1
ATOM 1584 C C . VAL B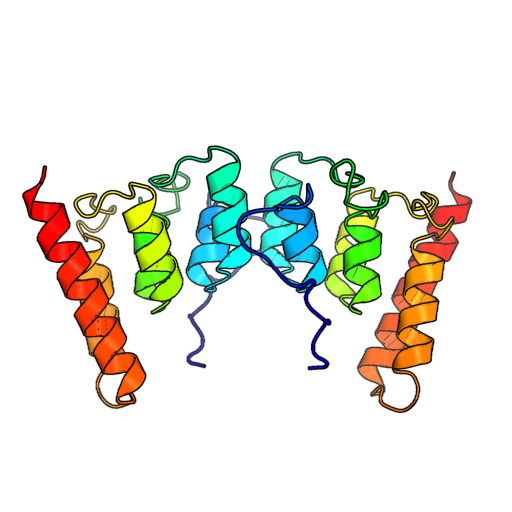 1 78 ? 6.508 -20.047 -10.977 1 97.94 78 VAL B C 1
ATOM 1586 O O . VAL B 1 78 ? 5.621 -20.828 -10.617 1 97.94 78 VAL B O 1
ATOM 1589 N N . ALA B 1 79 ? 7.809 -20.297 -10.875 1 97 79 ALA B N 1
ATOM 1590 C CA . ALA B 1 79 ? 8.242 -21.672 -10.594 1 97 79 ALA B CA 1
ATOM 1591 C C . ALA B 1 79 ? 8.781 -21.781 -9.172 1 97 79 ALA B C 1
ATOM 1593 O O . ALA B 1 79 ? 9.016 -22.891 -8.68 1 97 79 ALA B O 1
ATOM 1594 N N . VAL B 1 80 ? 9.031 -20.656 -8.555 1 96.81 80 VAL B N 1
ATOM 1595 C CA . VAL B 1 80 ? 9.586 -20.656 -7.207 1 96.81 80 VAL B CA 1
ATOM 1596 C C . VAL B 1 80 ? 8.656 -21.406 -6.262 1 96.81 80 VAL B C 1
ATOM 1598 O O . VAL B 1 80 ? 7.43 -21.328 -6.387 1 96.81 80 VAL B O 1
ATOM 1601 N N . ARG B 1 81 ? 9.273 -22.094 -5.289 1 97.38 81 ARG B N 1
ATOM 1602 C CA . ARG B 1 81 ? 8.5 -22.812 -4.289 1 97.38 81 ARG B CA 1
ATOM 1603 C C . ARG B 1 81 ? 8.719 -22.234 -2.898 1 97.38 81 ARG B C 1
ATOM 1605 O O . ARG B 1 81 ? 9.836 -21.859 -2.543 1 97.38 81 ARG B O 1
ATOM 1612 N N . ASN B 1 82 ? 7.605 -22.156 -2.195 1 96.75 82 ASN B N 1
ATOM 1613 C CA . ASN B 1 82 ? 7.75 -21.75 -0.801 1 96.75 82 ASN B CA 1
ATOM 1614 C C . ASN B 1 82 ? 8.211 -22.906 0.077 1 96.75 82 ASN B C 1
ATOM 1616 O O . ASN B 1 82 ? 8.57 -23.969 -0.43 1 96.75 82 ASN B O 1
ATOM 1620 N N . ALA B 1 83 ? 8.297 -22.656 1.352 1 95.38 83 ALA B N 1
ATOM 1621 C CA . ALA B 1 83 ? 8.836 -23.641 2.287 1 95.38 83 ALA B CA 1
ATOM 1622 C C . ALA B 1 83 ? 7.973 -24.906 2.312 1 95.38 83 ALA B C 1
ATOM 1624 O O . ALA B 1 83 ? 8.445 -25.984 2.693 1 95.38 83 ALA B O 1
ATOM 1625 N N . LYS B 1 84 ? 6.766 -24.75 1.916 1 96.31 84 LYS B N 1
ATOM 1626 C CA . LYS B 1 84 ? 5.859 -25.891 1.883 1 96.31 84 LYS B CA 1
ATOM 1627 C C . LYS B 1 84 ? 5.926 -26.609 0.539 1 96.31 84 LYS B C 1
ATOM 1629 O O . LYS B 1 84 ? 5.18 -27.562 0.298 1 96.31 84 LYS B O 1
ATOM 1634 N N . GLY B 1 85 ? 6.719 -26.125 -0.364 1 97.56 85 GLY B N 1
ATOM 1635 C CA . GLY B 1 85 ? 6.863 -26.734 -1.676 1 97.56 85 GLY B CA 1
ATOM 1636 C C . GLY B 1 85 ? 5.816 -26.266 -2.67 1 97.56 85 GLY B C 1
ATOM 1637 O O . GLY B 1 85 ? 5.66 -26.875 -3.738 1 97.56 85 GLY B O 1
ATOM 1638 N N . GLN B 1 86 ? 5.168 -25.156 -2.326 1 97.81 86 GLN B N 1
ATOM 1639 C CA . GLN B 1 86 ? 4.074 -24.688 -3.174 1 97.81 86 GLN B CA 1
ATOM 1640 C C . GLN B 1 86 ? 4.551 -23.625 -4.152 1 97.81 86 GLN B C 1
ATOM 1642 O O . GLN B 1 86 ? 5.238 -22.672 -3.758 1 97.81 86 GLN B O 1
ATOM 1647 N N . THR B 1 87 ? 4.082 -23.797 -5.398 1 98.06 87 THR B N 1
ATOM 1648 C CA . THR B 1 87 ? 4.316 -22.766 -6.414 1 98.06 87 THR B CA 1
ATOM 1649 C C . THR B 1 87 ? 3.203 -21.734 -6.398 1 98.06 87 THR B C 1
ATOM 1651 O O . THR B 1 87 ? 2.166 -21.938 -5.762 1 98.06 87 THR B O 1
ATOM 1654 N N . PRO B 1 88 ? 3.377 -20.625 -7.145 1 98.38 88 PRO B N 1
ATOM 1655 C CA . PRO B 1 88 ? 2.271 -19.672 -7.285 1 98.38 88 PRO B CA 1
ATOM 1656 C C . PRO B 1 88 ? 1.021 -20.297 -7.887 1 98.38 88 PRO B C 1
ATOM 1658 O O . PRO B 1 88 ? -0.096 -20 -7.461 1 98.38 88 PRO B O 1
ATOM 1661 N N . LEU B 1 89 ? 1.227 -21.234 -8.766 1 98.19 89 LEU B N 1
ATOM 1662 C CA . LEU B 1 89 ? 0.085 -21.938 -9.344 1 98.19 89 LEU B CA 1
ATOM 1663 C C . LEU B 1 89 ? -0.665 -22.734 -8.273 1 98.19 89 LEU B C 1
ATOM 1665 O O . LEU B 1 89 ? -1.898 -22.75 -8.258 1 98.19 89 LEU B O 1
ATOM 1669 N N . ASP B 1 90 ? 0.114 -23.312 -7.418 1 98.06 90 ASP B N 1
ATOM 1670 C CA . ASP B 1 90 ? -0.519 -24.031 -6.312 1 98.06 90 ASP B CA 1
ATOM 1671 C C . ASP B 1 90 ? -1.334 -23.078 -5.441 1 98.06 90 ASP B C 1
ATOM 1673 O O . ASP B 1 90 ? -2.43 -23.422 -4.992 1 98.06 90 ASP B O 1
ATOM 1677 N N . SER B 1 91 ? -0.796 -21.891 -5.164 1 97.81 91 SER B N 1
ATOM 1678 C CA . SER B 1 91 ? -1.52 -20.891 -4.387 1 97.81 91 SER B CA 1
ATOM 1679 C C . SER B 1 91 ? -2.822 -20.5 -5.074 1 97.81 91 SER B C 1
ATOM 1681 O O . SER B 1 91 ? -3.852 -20.328 -4.418 1 97.81 91 SER B O 1
ATOM 1683 N N . LEU B 1 92 ? -2.799 -20.344 -6.32 1 97.94 92 LEU B N 1
ATOM 1684 C CA . LEU B 1 92 ? -4 -20.016 -7.078 1 97.94 92 LEU B CA 1
ATOM 1685 C C . LEU B 1 92 ? -5.055 -21.109 -6.934 1 97.94 92 LEU B C 1
ATOM 1687 O O . LEU B 1 92 ? -6.23 -20.812 -6.707 1 97.94 92 LEU B O 1
ATOM 1691 N N . TYR B 1 93 ? -4.656 -22.281 -7.066 1 97.38 93 TYR B N 1
ATOM 1692 C CA . TYR B 1 93 ? -5.594 -23.406 -6.992 1 97.38 93 TYR B CA 1
ATOM 1693 C C . TYR B 1 93 ? -6.219 -23.5 -5.605 1 97.38 93 TYR B C 1
ATOM 1695 O O . TYR B 1 93 ? -7.41 -23.781 -5.473 1 97.38 93 TYR B O 1
ATOM 1703 N N . GLN B 1 94 ? -5.367 -23.312 -4.66 1 96.62 94 GLN B N 1
ATOM 1704 C CA . GLN B 1 94 ? -5.906 -23.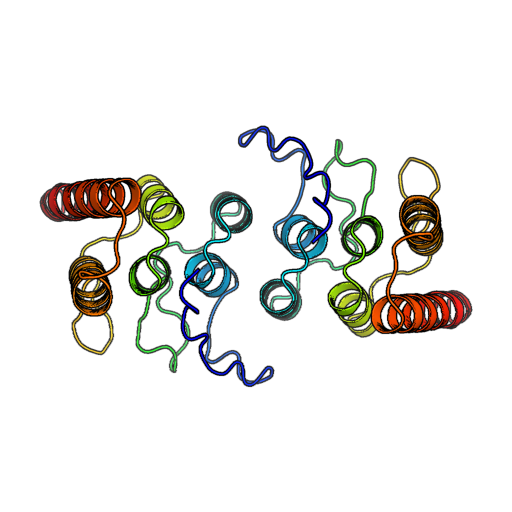312 -3.305 1 96.62 94 GLN B CA 1
ATOM 1705 C C . GLN B 1 94 ? -6.965 -22.219 -3.131 1 96.62 94 GLN B C 1
ATOM 1707 O O . GLN B 1 94 ? -8.016 -22.469 -2.529 1 96.62 94 GLN B O 1
ATOM 1712 N N . TRP B 1 95 ? -6.672 -21.016 -3.564 1 96.75 95 TRP B N 1
ATOM 1713 C CA . TRP B 1 95 ? -7.637 -19.922 -3.514 1 96.75 95 TRP B CA 1
ATOM 1714 C C . TRP B 1 95 ? -8.93 -20.312 -4.227 1 96.75 95 TRP B C 1
ATOM 1716 O O . TRP B 1 95 ? -10.023 -20.094 -3.697 1 96.75 95 TRP B O 1
ATOM 1726 N N . ARG B 1 96 ? -8.812 -20.844 -5.441 1 95.06 96 ARG B N 1
ATOM 1727 C CA . ARG B 1 96 ? -9.977 -21.219 -6.234 1 95.06 96 ARG B CA 1
ATOM 1728 C C . ARG B 1 96 ? -10.82 -22.266 -5.492 1 95.06 96 ARG B C 1
ATOM 1730 O O . ARG B 1 96 ? -12.055 -22.188 -5.5 1 95.06 96 ARG B O 1
ATOM 1737 N N . GLU B 1 97 ? -10.211 -23.172 -4.879 1 94.5 97 GLU B N 1
ATOM 1738 C CA . GLU B 1 97 ? -10.914 -24.219 -4.141 1 94.5 97 GLU B CA 1
ATOM 1739 C C . GLU B 1 97 ? -11.688 -23.625 -2.963 1 94.5 97 GLU B C 1
ATOM 1741 O O . GLU B 1 97 ? -12.797 -24.078 -2.656 1 94.5 97 GLU B O 1
ATOM 1746 N N . ASN B 1 98 ? -11.141 -22.688 -2.381 1 93.88 98 ASN B N 1
ATOM 1747 C CA . ASN B 1 98 ? -11.75 -22.094 -1.196 1 93.88 98 ASN B CA 1
ATOM 1748 C C . ASN B 1 98 ? -12.938 -21.203 -1.562 1 93.88 98 ASN B C 1
ATOM 1750 O O . ASN B 1 98 ? -13.891 -21.078 -0.791 1 93.88 98 ASN B O 1
ATOM 1754 N N . TYR B 1 99 ? -12.938 -20.703 -2.852 1 90.31 99 TYR B N 1
ATOM 1755 C CA . TYR B 1 99 ? -13.938 -19.672 -3.154 1 90.31 99 TYR B CA 1
ATOM 1756 C C . TYR B 1 99 ? -14.766 -20.078 -4.375 1 90.31 99 TYR B C 1
ATOM 1758 O O . TYR B 1 99 ? -15.633 -19.312 -4.809 1 90.31 99 TYR B O 1
ATOM 1766 N N . PHE B 1 100 ? -14.586 -21.156 -4.914 1 80.38 100 PHE B N 1
ATOM 176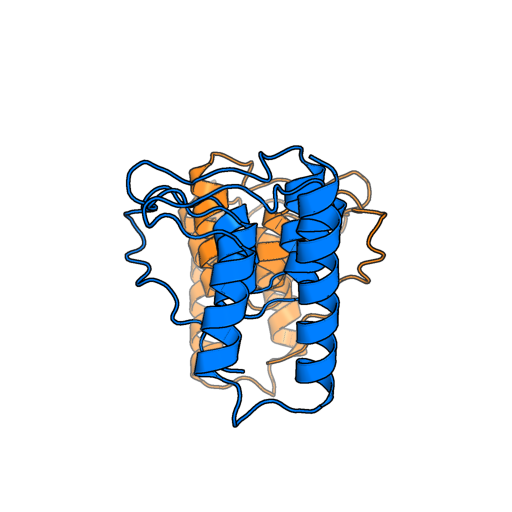7 C CA . PHE B 1 100 ? -15.156 -21.609 -6.176 1 80.38 100 PHE B CA 1
ATOM 1768 C C . PHE B 1 100 ? -16.672 -21.406 -6.188 1 80.38 100 PHE B C 1
ATOM 1770 O O . PHE B 1 100 ? -17.234 -20.969 -7.195 1 80.38 100 PHE B O 1
ATOM 1777 N N . LYS B 1 101 ? -17.375 -21.656 -5.129 1 85.56 101 LYS B N 1
ATOM 1778 C CA . LYS B 1 101 ? -18.844 -21.625 -5.105 1 85.56 101 LYS B CA 1
ATOM 1779 C C . LYS B 1 101 ? -19.359 -20.188 -5.066 1 85.56 101 LYS B C 1
ATOM 1781 O O . LYS B 1 101 ? -20.531 -19.938 -5.383 1 85.56 101 LYS B O 1
ATOM 1786 N N . HIS B 1 102 ? -18.547 -19.297 -4.941 1 88.75 102 HIS B N 1
ATOM 1787 C CA . HIS B 1 102 ? -19.016 -17.938 -4.676 1 88.75 102 HIS B CA 1
ATOM 1788 C C . HIS B 1 102 ? -18.469 -16.953 -5.707 1 88.75 102 HIS B C 1
ATOM 1790 O O . HIS B 1 102 ? -18.656 -15.75 -5.57 1 88.75 102 HIS B O 1
ATOM 1796 N N . LEU B 1 103 ? -17.938 -17.484 -6.715 1 88.38 103 LEU B N 1
ATOM 1797 C CA . LEU B 1 103 ? -17.266 -16.578 -7.645 1 88.38 103 LEU B CA 1
ATOM 1798 C C . LEU B 1 103 ? -18.234 -16.078 -8.719 1 88.38 103 LEU B C 1
ATOM 1800 O O . LEU B 1 103 ? -19.031 -16.859 -9.25 1 88.38 103 LEU B O 1
ATOM 1804 N N . ASP B 1 104 ? -18.188 -14.875 -8.953 1 92.88 104 ASP B N 1
ATOM 1805 C CA . ASP B 1 104 ? -18.953 -14.352 -10.086 1 92.88 104 ASP B CA 1
ATOM 1806 C C . ASP B 1 104 ? -18.203 -14.609 -11.398 1 92.88 104 ASP B C 1
ATOM 1808 O O . ASP B 1 104 ? -17.062 -15.055 -11.398 1 92.88 104 ASP B O 1
ATOM 1812 N N . GLN B 1 105 ? -18.875 -14.344 -12.406 1 93.38 105 GLN B N 1
ATOM 1813 C CA . GLN B 1 105 ? -18.359 -14.68 -13.734 1 93.38 105 GLN B CA 1
ATOM 1814 C C . GLN B 1 105 ? -17.078 -13.906 -14.047 1 93.38 105 GLN B C 1
ATOM 1816 O O . GLN B 1 105 ? -16.141 -14.469 -14.609 1 93.38 105 GLN B O 1
ATOM 1821 N N . ASP B 1 106 ? -17.078 -12.688 -13.711 1 94 106 ASP B N 1
ATOM 1822 C CA . ASP B 1 106 ? -15.906 -11.859 -13.984 1 94 106 ASP B CA 1
ATOM 1823 C C . ASP B 1 106 ? -14.688 -12.391 -13.234 1 94 106 ASP B C 1
ATOM 1825 O O . ASP B 1 106 ? -13.602 -12.492 -13.812 1 94 106 ASP B O 1
ATOM 1829 N N . THR B 1 107 ? -14.898 -12.742 -12.008 1 93.94 107 THR B N 1
ATOM 1830 C CA . THR B 1 107 ? -13.805 -13.266 -11.195 1 93.94 107 THR B CA 1
ATOM 1831 C C . THR B 1 107 ? -13.344 -14.625 -11.727 1 93.94 107 THR B C 1
ATOM 1833 O O . THR B 1 107 ? -12.148 -14.922 -11.727 1 93.94 107 THR B O 1
ATOM 1836 N N . ARG B 1 108 ? -14.219 -15.406 -12.219 1 94.38 108 ARG B N 1
ATOM 1837 C CA . ARG B 1 108 ? -13.883 -16.703 -12.812 1 94.38 108 ARG B CA 1
ATOM 1838 C C . ARG B 1 108 ? -13.023 -16.516 -14.055 1 94.38 108 ARG B C 1
ATOM 1840 O O . ARG B 1 108 ? -12.062 -17.266 -14.266 1 94.38 108 ARG B O 1
ATOM 1847 N N . GLN B 1 109 ? -13.367 -15.547 -14.789 1 95.69 109 GLN B N 1
ATOM 1848 C CA . GLN B 1 109 ? -12.609 -15.281 -16 1 95.69 109 GLN B CA 1
ATOM 1849 C C . GLN B 1 109 ? -11.203 -14.789 -15.68 1 95.69 109 GLN B C 1
ATOM 1851 O O . GLN B 1 109 ? -10.234 -15.18 -16.328 1 95.69 109 GLN B O 1
ATOM 1856 N N . GLN B 1 110 ? -11.094 -13.969 -14.68 1 96.25 110 GLN B N 1
ATOM 1857 C CA . GLN B 1 110 ? -9.781 -13.477 -14.273 1 96.25 110 GLN B CA 1
ATOM 1858 C C . GLN B 1 110 ? -8.906 -14.609 -13.75 1 96.25 110 GLN B C 1
ATOM 1860 O O . GLN B 1 110 ? -7.715 -14.68 -14.07 1 96.25 110 GLN B O 1
ATOM 1865 N N . CYS B 1 111 ? -9.555 -15.438 -12.977 1 96.31 111 CYS B N 1
ATOM 1866 C CA . CYS B 1 111 ? -8.828 -16.594 -12.445 1 96.31 111 CYS B CA 1
ATOM 1867 C C . CYS B 1 111 ? -8.289 -17.469 -13.57 1 96.31 111 CYS B C 1
ATOM 1869 O O . CYS B 1 111 ? -7.121 -17.844 -13.562 1 96.31 111 CYS B O 1
ATOM 1871 N N . LYS B 1 112 ? -9.031 -17.688 -14.562 1 96.25 112 LYS B N 1
ATOM 1872 C CA . LYS B 1 112 ? -8.617 -18.484 -15.703 1 96.25 112 LYS B CA 1
ATOM 1873 C C . LYS B 1 112 ? -7.492 -17.812 -16.469 1 96.25 112 LYS B C 1
ATOM 1875 O O . LYS B 1 112 ? -6.551 -18.469 -16.922 1 96.25 112 LYS B O 1
ATOM 1880 N N . HIS B 1 113 ? -7.664 -16.594 -16.625 1 97.44 113 HIS B N 1
ATOM 1881 C CA . HIS B 1 113 ? -6.652 -15.828 -17.344 1 97.44 113 HIS B CA 1
ATOM 1882 C C . HIS B 1 113 ? -5.301 -15.914 -16.641 1 97.44 113 HIS B C 1
ATOM 1884 O O . HIS B 1 113 ? -4.281 -16.188 -17.281 1 97.44 113 HIS B O 1
ATOM 1890 N N . VAL B 1 114 ? -5.285 -15.727 -15.344 1 98.06 114 VAL B N 1
ATOM 1891 C CA . VAL B 1 114 ? -4.047 -15.758 -14.57 1 98.06 114 VAL B CA 1
ATOM 1892 C C . VAL B 1 114 ? -3.477 -17.172 -14.578 1 98.06 114 VAL B C 1
ATOM 1894 O O . VAL B 1 114 ? -2.258 -17.359 -14.641 1 98.06 114 VAL B O 1
ATOM 1897 N N . GLU B 1 115 ? -4.352 -18.125 -14.516 1 97.62 115 GLU B N 1
ATOM 1898 C CA . GLU B 1 115 ? -3.906 -19.516 -14.609 1 97.62 115 GLU B CA 1
ATOM 1899 C C . GLU B 1 115 ? -3.135 -19.766 -15.906 1 97.62 115 GLU B C 1
ATOM 1901 O O . GLU B 1 115 ? -2.072 -20.391 -15.891 1 97.62 115 GLU B O 1
ATOM 1906 N N . ARG B 1 116 ? -3.605 -19.219 -16.984 1 97.69 116 ARG B N 1
ATOM 1907 C CA . ARG B 1 116 ? -2.943 -19.375 -18.266 1 97.69 116 ARG B CA 1
ATOM 1908 C C . ARG B 1 116 ? -1.578 -18.688 -18.266 1 97.69 116 ARG B C 1
ATOM 1910 O O . ARG B 1 116 ? -0.606 -19.234 -18.797 1 97.69 116 ARG B O 1
ATOM 1917 N N . LEU B 1 117 ? -1.503 -17.578 -17.688 1 97.31 117 LEU B N 1
ATOM 1918 C CA . LEU B 1 117 ? -0.237 -16.859 -17.594 1 97.31 117 LEU B CA 1
ATOM 1919 C C . LEU B 1 117 ? 0.788 -17.672 -16.797 1 97.31 117 LEU B C 1
ATOM 1921 O O . LEU B 1 117 ? 1.957 -17.75 -17.188 1 97.31 117 LEU B O 1
ATOM 1925 N N . LEU B 1 118 ? 0.317 -18.234 -15.727 1 97.75 118 LEU B N 1
ATOM 1926 C CA . LEU B 1 118 ? 1.209 -19 -14.867 1 97.75 118 LEU B CA 1
ATOM 1927 C C . LEU B 1 118 ? 1.706 -20.25 -15.578 1 97.75 118 LEU B C 1
ATOM 1929 O O . LEU B 1 118 ? 2.871 -20.641 -15.438 1 97.75 118 LEU B O 1
ATOM 1933 N N . LYS B 1 119 ? 0.93 -20.844 -16.375 1 96 119 LYS B N 1
ATOM 1934 C CA . LYS B 1 119 ? 1.284 -22.078 -17.062 1 96 119 LYS B CA 1
ATOM 1935 C C . LYS B 1 119 ? 2.18 -21.781 -18.266 1 96 119 LYS B C 1
ATOM 1937 O O . LYS B 1 119 ? 3.082 -22.562 -18.578 1 96 119 LYS B O 1
ATOM 1942 N N . SER B 1 120 ? 1.971 -20.688 -18.891 1 90 120 SER B N 1
ATOM 1943 C CA . SER B 1 120 ? 2.76 -20.312 -20.062 1 90 120 SER B CA 1
ATOM 1944 C C . SER B 1 120 ? 4.16 -19.859 -19.672 1 90 120 SER B C 1
ATOM 1946 O O . SER B 1 120 ? 5.125 -20.109 -20.391 1 90 120 SER B O 1
ATOM 1948 N N . SER B 1 121 ? 4.258 -19.219 -18.625 1 79.88 121 SER B N 1
ATOM 1949 C CA . SER B 1 121 ? 5.543 -18.719 -18.156 1 79.88 121 SER B CA 1
ATOM 1950 C C . SER B 1 121 ? 6.379 -19.828 -17.531 1 79.88 121 SER B C 1
ATOM 1952 O O . SER B 1 121 ? 7.605 -19.734 -17.469 1 79.88 121 SER B O 1
ATOM 1954 N N . SER B 1 122 ? 5.781 -20.75 -16.922 1 67.81 122 SER B N 1
ATOM 1955 C CA . SER B 1 122 ? 6.484 -21.922 -16.375 1 67.81 122 SER B CA 1
ATOM 1956 C C . SER B 1 122 ? 7.219 -22.672 -17.484 1 67.81 122 SER B C 1
ATOM 1958 O O . SER B 1 122 ? 8.273 -23.266 -17.25 1 67.81 122 SER B O 1
ATOM 1960 N N . ASN B 1 123 ? 6.77 -22.547 -18.703 1 53.34 123 ASN B N 1
ATOM 1961 C CA . ASN B 1 123 ? 7.336 -23.266 -19.828 1 53.34 123 ASN B CA 1
ATOM 1962 C C . ASN B 1 123 ? 8.539 -22.531 -20.422 1 53.34 123 ASN B C 1
ATOM 1964 O O . ASN B 1 123 ? 9.242 -23.062 -21.281 1 53.34 123 ASN B O 1
ATOM 1968 N N . ARG B 1 124 ? 8.711 -21.281 -20.062 1 48.66 124 ARG B N 1
ATOM 1969 C CA . ARG B 1 124 ? 9.844 -20.562 -20.641 1 48.66 124 ARG B CA 1
ATOM 1970 C C . ARG B 1 124 ? 11.094 -20.734 -19.797 1 48.66 124 ARG B C 1
ATOM 1972 O O . ARG B 1 124 ? 12.18 -20.297 -20.188 1 48.66 124 ARG B O 1
ATOM 1979 N N . GLY B 1 125 ? 11.055 -21.156 -18.641 1 40.97 125 GLY B N 1
ATOM 1980 C CA . GLY B 1 125 ? 12.305 -21.547 -18 1 40.97 125 GLY B CA 1
ATOM 1981 C C . GLY B 1 125 ? 12.711 -22.969 -18.312 1 40.97 125 GLY B C 1
ATOM 1982 O O . GLY B 1 125 ? 11.883 -23.797 -18.688 1 40.97 125 GLY B O 1
#